Protein AF-0000000069439615 (afdb_homodimer)

Structure (mmCIF, N/CA/C/O backbone):
data_AF-0000000069439615-model_v1
#
loop_
_entity.id
_entity.type
_entity.pdbx_description
1 polymer 'SRPBCC family protein'
#
loop_
_atom_site.group_PDB
_atom_site.id
_atom_site.type_symbol
_atom_site.label_atom_id
_atom_site.label_alt_id
_atom_site.label_comp_id
_atom_site.label_asym_id
_atom_site.label_entity_id
_atom_site.label_seq_id
_atom_site.pdbx_PDB_ins_code
_atom_site.Cartn_x
_atom_site.Cartn_y
_atom_site.Cartn_z
_atom_site.occupancy
_atom_site.B_iso_or_equiv
_atom_site.auth_seq_id
_atom_site.auth_comp_id
_atom_site.auth_asym_id
_atom_site.auth_atom_id
_atom_site.pdbx_PDB_model_num
ATOM 1 N N . MET A 1 1 ? -11.555 -3.412 -11.484 1 85.88 1 MET A N 1
ATOM 2 C CA . MET A 1 1 ? -10.5 -4.27 -10.961 1 85.88 1 MET A CA 1
ATOM 3 C C . MET A 1 1 ? -9.133 -3.816 -11.461 1 85.88 1 MET A C 1
ATOM 5 O O . MET A 1 1 ? -9.016 -3.271 -12.562 1 85.88 1 MET A O 1
ATOM 9 N N . THR A 1 2 ? -8.094 -3.881 -10.656 1 93.5 2 THR A N 1
ATOM 10 C CA . THR A 1 2 ? -6.723 -3.576 -11.031 1 93.5 2 THR A CA 1
ATOM 11 C C . THR A 1 2 ? -6.012 -4.828 -11.547 1 93.5 2 THR A C 1
ATOM 13 O O . THR A 1 2 ? -6.203 -5.918 -11.008 1 93.5 2 THR A O 1
ATOM 16 N N . HIS A 1 3 ? -5.211 -4.652 -12.57 1 96.62 3 HIS A N 1
ATOM 17 C CA . HIS A 1 3 ? -4.594 -5.781 -13.258 1 96.62 3 HIS A CA 1
ATOM 18 C C . HIS A 1 3 ? -3.074 -5.738 -13.133 1 96.62 3 HIS A C 1
ATOM 20 O O . HIS A 1 3 ? -2.467 -4.672 -13.273 1 96.62 3 HIS A O 1
ATOM 26 N N . ILE A 1 4 ? -2.475 -6.828 -12.844 1 97.56 4 ILE A N 1
ATOM 27 C CA . ILE A 1 4 ? -1.027 -7.004 -12.859 1 97.56 4 ILE A CA 1
ATOM 28 C C . ILE A 1 4 ? -0.655 -8.156 -13.789 1 97.56 4 ILE A C 1
ATOM 30 O O . ILE A 1 4 ? -1.279 -9.219 -13.75 1 97.56 4 ILE A O 1
ATOM 34 N N . HIS A 1 5 ? 0.227 -7.918 -14.609 1 98.44 5 HIS A N 1
ATOM 35 C CA . HIS A 1 5 ? 0.757 -8.891 -15.555 1 98.44 5 HIS A CA 1
ATOM 36 C C . HIS A 1 5 ? 2.248 -9.125 -15.336 1 98.44 5 HIS A C 1
ATOM 38 O O . HIS A 1 5 ? 3.02 -8.164 -15.227 1 98.44 5 HIS A O 1
ATOM 44 N N . HIS A 1 6 ? 2.695 -10.367 -15.219 1 98.56 6 HIS A N 1
ATOM 45 C CA . HIS A 1 6 ? 4.09 -10.742 -15.008 1 98.56 6 HIS A CA 1
ATOM 46 C C . HIS A 1 6 ? 4.473 -11.945 -15.859 1 98.56 6 HIS A C 1
ATOM 48 O O . HIS A 1 6 ? 3.752 -12.945 -15.891 1 98.56 6 HIS A O 1
ATOM 54 N N . VAL A 1 7 ? 5.59 -11.852 -16.5 1 98.62 7 VAL A N 1
ATOM 55 C CA . VAL A 1 7 ? 6.078 -12.961 -17.312 1 98.62 7 VAL A CA 1
ATOM 56 C C . VAL A 1 7 ? 7.543 -13.234 -16.984 1 98.62 7 VAL A C 1
ATOM 58 O O . VAL A 1 7 ? 8.336 -12.312 -16.797 1 98.62 7 VAL A O 1
ATOM 61 N N . SER A 1 8 ? 7.852 -14.469 -16.984 1 98.62 8 SER A N 1
ATOM 62 C CA . SER A 1 8 ? 9.219 -14.93 -16.766 1 98.62 8 SER A CA 1
ATOM 63 C C . SER A 1 8 ? 9.461 -16.266 -17.453 1 98.62 8 SER A C 1
ATOM 65 O O . SER A 1 8 ? 8.594 -16.781 -18.172 1 98.62 8 SER A O 1
ATOM 67 N N . SER A 1 9 ? 10.68 -16.75 -17.281 1 98.62 9 SER A N 1
ATOM 68 C CA . SER A 1 9 ? 11 -18.062 -17.812 1 98.62 9 SER A CA 1
ATOM 69 C C . SER A 1 9 ? 11.883 -18.844 -16.844 1 98.62 9 SER A C 1
ATOM 71 O O . SER A 1 9 ? 12.672 -18.266 -16.109 1 98.62 9 SER A O 1
ATOM 73 N N . ALA A 1 10 ? 11.727 -20.094 -16.875 1 98.62 10 ALA A N 1
ATOM 74 C CA . ALA A 1 10 ? 12.539 -21.016 -16.094 1 98.62 10 ALA A CA 1
ATOM 75 C C . ALA A 1 10 ?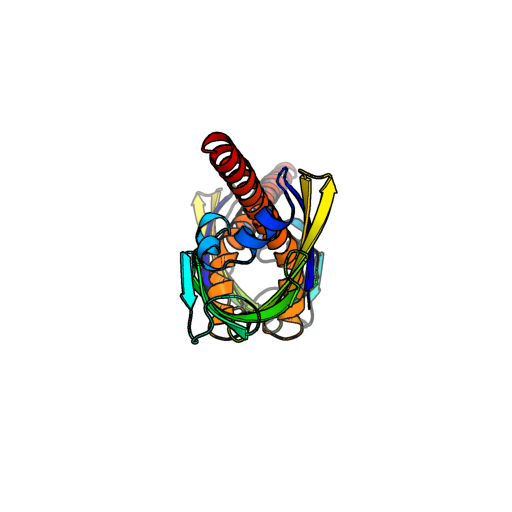 13.102 -22.125 -16.953 1 98.62 10 ALA A C 1
ATOM 77 O O . ALA A 1 10 ? 12.422 -22.641 -17.844 1 98.62 10 ALA A O 1
ATOM 78 N N . LYS A 1 11 ? 14.312 -22.578 -16.641 1 98.31 11 LYS A N 1
ATOM 79 C CA . LYS A 1 11 ? 14.977 -23.641 -17.406 1 98.31 11 LYS A CA 1
ATOM 80 C C . LYS A 1 11 ? 14.57 -25.016 -16.891 1 98.31 11 LYS A C 1
ATOM 82 O O . LYS A 1 11 ? 15.414 -25.781 -16.438 1 98.31 11 LYS A O 1
ATOM 87 N N . VAL A 1 12 ? 13.375 -25.359 -17.078 1 98.38 12 VAL A N 1
ATOM 88 C CA . VAL A 1 12 ? 12.789 -26.641 -16.75 1 98.38 12 VAL A CA 1
ATOM 89 C C . VAL A 1 12 ? 11.688 -26.984 -17.75 1 98.38 12 VAL A C 1
ATOM 91 O O . VAL A 1 12 ? 11.125 -26.094 -18.391 1 98.38 12 VAL A O 1
ATOM 94 N N . PRO A 1 13 ? 11.352 -28.297 -17.922 1 97.75 13 PRO A N 1
ATOM 95 C CA . PRO A 1 13 ? 10.234 -28.672 -18.797 1 97.75 13 PRO A CA 1
ATOM 96 C C . PRO A 1 13 ? 8.891 -28.156 -18.281 1 97.75 13 PRO A C 1
ATOM 98 O O . PRO A 1 13 ? 8.703 -28.031 -17.078 1 97.75 13 PRO A O 1
ATOM 101 N N . MET A 1 14 ? 7.977 -27.891 -19.172 1 98 14 MET A N 1
ATOM 102 C CA . MET A 1 14 ? 6.684 -27.281 -18.875 1 98 14 MET A CA 1
ATOM 103 C C . MET A 1 14 ? 5.914 -28.125 -17.859 1 98 14 MET A C 1
ATOM 105 O O . MET A 1 14 ? 5.336 -27.594 -16.906 1 98 14 MET A O 1
ATOM 109 N N . ALA A 1 15 ? 5.91 -29.438 -18.094 1 97.19 15 ALA A N 1
ATOM 110 C CA . ALA A 1 15 ? 5.172 -30.328 -17.188 1 97.19 15 ALA A CA 1
ATOM 111 C C . ALA A 1 15 ? 5.699 -30.234 -15.766 1 97.19 15 ALA A C 1
ATOM 113 O O . ALA A 1 15 ? 4.918 -30.234 -14.812 1 97.19 15 ALA A O 1
ATOM 114 N N . TYR A 1 16 ? 6.98 -30.141 -15.602 1 97.75 16 TYR A N 1
ATOM 115 C CA . TYR A 1 16 ? 7.613 -30.016 -14.297 1 97.75 16 TYR A CA 1
ATOM 116 C C . TYR A 1 16 ? 7.223 -28.703 -13.617 1 97.75 16 TYR A C 1
ATOM 118 O O . TYR A 1 16 ? 6.871 -28.703 -12.438 1 97.75 16 TYR A O 1
ATOM 126 N N . ALA A 1 17 ? 7.25 -27.625 -14.344 1 98.44 17 ALA A N 1
ATOM 127 C CA . ALA A 1 17 ? 6.883 -26.312 -13.828 1 98.44 17 ALA A CA 1
ATOM 128 C C . ALA A 1 17 ? 5.422 -26.281 -13.383 1 98.44 17 ALA A C 1
ATOM 130 O O . ALA A 1 17 ? 5.113 -25.859 -12.266 1 98.44 17 ALA A O 1
ATOM 131 N N . PHE A 1 18 ? 4.574 -26.812 -14.242 1 98.56 18 PHE A N 1
ATOM 132 C CA . PHE A 1 18 ? 3.145 -26.844 -13.945 1 98.56 18 PHE A CA 1
ATOM 133 C C . PHE A 1 18 ? 2.867 -27.625 -12.664 1 98.56 18 PHE A C 1
ATOM 135 O O . PHE A 1 18 ? 2.125 -27.156 -11.797 1 98.56 18 PHE A O 1
ATOM 142 N N . ASP A 1 19 ? 3.426 -28.766 -12.656 1 97.81 19 ASP A N 1
ATOM 143 C CA . ASP A 1 19 ? 3.172 -29.656 -11.523 1 97.81 19 ASP A CA 1
ATOM 144 C C . ASP A 1 19 ? 3.58 -29 -10.203 1 97.81 19 ASP A C 1
ATOM 146 O O . ASP A 1 19 ? 2.83 -29.031 -9.227 1 97.81 19 ASP A O 1
ATOM 150 N N . TYR A 1 20 ? 4.672 -28.344 -10.148 1 98.19 20 TYR A N 1
ATOM 151 C CA . TYR A 1 20 ? 5.176 -27.734 -8.93 1 98.19 20 TYR A CA 1
ATOM 152 C C . TYR A 1 20 ? 4.367 -26.484 -8.57 1 98.19 20 TYR A C 1
ATOM 154 O O . TYR A 1 20 ? 3.93 -26.328 -7.43 1 98.19 20 TYR A O 1
ATOM 162 N N . VAL A 1 21 ? 4.121 -25.594 -9.562 1 98.44 21 VAL A N 1
ATOM 163 C CA . VAL A 1 21 ? 3.525 -24.281 -9.32 1 98.44 21 VAL A CA 1
ATOM 164 C C . VAL A 1 21 ? 2.043 -24.438 -8.984 1 98.44 21 VAL A C 1
ATOM 166 O O . VAL A 1 21 ? 1.506 -23.703 -8.148 1 98.44 21 VAL A O 1
ATOM 169 N N . SER A 1 22 ? 1.409 -25.391 -9.578 1 98.12 22 SER A N 1
ATOM 170 C CA . SER A 1 22 ? -0.032 -25.562 -9.406 1 98.12 22 SER A CA 1
ATOM 171 C C . SER A 1 22 ? -0.359 -26.266 -8.102 1 98.12 22 SER A C 1
ATOM 173 O O . SER A 1 22 ? -1.521 -26.328 -7.695 1 98.12 22 SER A O 1
ATOM 175 N N . ASP A 1 23 ? 0.597 -26.844 -7.477 1 97.12 23 ASP A N 1
ATOM 176 C CA . ASP A 1 23 ? 0.402 -27.516 -6.191 1 97.12 23 ASP A CA 1
ATOM 177 C C . ASP A 1 23 ? 0.449 -26.5 -5.043 1 97.12 23 ASP A C 1
ATOM 179 O O . ASP A 1 23 ? 1.525 -26.047 -4.66 1 97.12 23 ASP A O 1
ATOM 183 N N . ALA A 1 24 ? -0.662 -26.297 -4.422 1 96.88 24 ALA A N 1
ATOM 184 C CA . ALA A 1 24 ? -0.792 -25.266 -3.4 1 96.88 24 ALA A CA 1
ATOM 185 C C . ALA A 1 24 ? 0.02 -25.609 -2.156 1 96.88 24 ALA A C 1
ATOM 187 O O . ALA A 1 24 ? 0.317 -24.75 -1.337 1 96.88 24 ALA A O 1
ATOM 188 N N . HIS A 1 25 ? 0.419 -26.859 -1.956 1 94.81 25 HIS A N 1
ATOM 189 C CA . HIS A 1 25 ? 1.259 -27.281 -0.837 1 94.81 25 HIS A CA 1
ATOM 190 C C . HIS A 1 25 ? 2.625 -26.594 -0.895 1 94.81 25 HIS A C 1
ATOM 192 O O . HIS A 1 25 ? 3.297 -26.453 0.13 1 94.81 25 HIS A O 1
ATOM 198 N N . ASN A 1 26 ? 2.955 -26.109 -2.105 1 97.06 26 ASN A N 1
ATOM 199 C CA . ASN A 1 26 ? 4.277 -25.531 -2.309 1 97.06 26 ASN A CA 1
ATOM 200 C C . ASN A 1 26 ? 4.262 -24.016 -2.139 1 97.06 26 ASN A C 1
ATOM 202 O O . ASN A 1 26 ? 5.316 -23.375 -2.143 1 97.06 26 ASN A O 1
ATOM 206 N N . LEU A 1 27 ? 3.115 -23.406 -2.025 1 96.75 27 LEU A N 1
ATOM 207 C CA . LEU A 1 27 ? 2.975 -21.953 -2.068 1 96.75 27 LEU A CA 1
ATOM 208 C C . LEU A 1 27 ? 3.867 -21.281 -1.024 1 96.75 27 LEU A C 1
ATOM 210 O O . LEU A 1 27 ? 4.516 -20.281 -1.307 1 96.75 27 LEU A O 1
ATOM 214 N N . THR A 1 28 ? 3.982 -21.844 0.158 1 96.06 28 THR A N 1
ATOM 215 C CA . THR A 1 28 ? 4.719 -21.25 1.271 1 96.06 28 THR A CA 1
ATOM 216 C C . THR A 1 28 ? 6.215 -21.234 0.976 1 96.06 28 THR A C 1
ATOM 218 O O . THR A 1 28 ? 6.961 -20.453 1.58 1 96.06 28 THR A O 1
ATOM 221 N N . ASP A 1 29 ? 6.645 -22.047 0.075 1 96 29 ASP A N 1
ATOM 222 C CA . ASP A 1 29 ? 8.07 -22.156 -0.227 1 96 29 ASP A CA 1
ATOM 223 C C . ASP A 1 29 ? 8.555 -20.969 -1.045 1 96 29 ASP A C 1
ATOM 225 O O . ASP A 1 29 ? 9.734 -20.609 -0.989 1 96 29 ASP A O 1
ATOM 229 N N . TRP A 1 30 ? 7.688 -20.359 -1.785 1 96.44 30 TRP A N 1
ATOM 230 C CA . TRP A 1 30 ? 8.242 -19.422 -2.758 1 96.44 30 TRP A CA 1
ATOM 231 C C . TRP A 1 30 ? 7.434 -18.141 -2.791 1 96.44 30 TRP A C 1
ATOM 233 O O . TRP A 1 30 ? 7.918 -17.109 -3.273 1 96.44 30 TRP A O 1
ATOM 243 N N . MET A 1 31 ? 6.18 -18.094 -2.324 1 94.25 31 MET A N 1
ATOM 244 C CA . MET A 1 31 ? 5.367 -16.891 -2.416 1 94.25 31 MET A CA 1
ATOM 245 C C . MET A 1 31 ? 5.59 -15.992 -1.205 1 94.25 31 MET A C 1
ATOM 247 O O . MET A 1 31 ? 5.348 -16.406 -0.068 1 94.25 31 MET A O 1
ATOM 251 N N . PHE A 1 32 ? 5.898 -14.812 -1.498 1 88.81 32 PHE A N 1
ATOM 252 C CA . PHE A 1 32 ? 6.234 -13.836 -0.474 1 88.81 32 PHE A CA 1
ATOM 253 C C . PHE A 1 32 ? 5.082 -13.664 0.509 1 88.81 32 PHE A C 1
ATOM 255 O O . PHE A 1 32 ? 3.939 -13.43 0.102 1 88.81 32 PHE A O 1
ATOM 262 N N . GLY A 1 33 ? 5.352 -13.844 1.841 1 91.75 33 GLY A N 1
ATOM 263 C CA . GLY A 1 33 ? 4.438 -13.484 2.914 1 91.75 33 GLY A CA 1
ATOM 264 C C . GLY A 1 33 ? 3.463 -14.594 3.264 1 91.75 33 GLY A C 1
ATOM 265 O O . GLY A 1 33 ? 2.742 -14.508 4.262 1 91.75 33 GLY A O 1
ATOM 266 N N . ILE A 1 34 ? 3.389 -15.609 2.438 1 93.81 34 ILE A N 1
ATOM 267 C CA . ILE A 1 34 ? 2.453 -16.688 2.734 1 93.81 34 ILE A CA 1
ATOM 268 C C . ILE A 1 34 ? 2.982 -17.531 3.896 1 93.81 34 ILE A C 1
ATOM 270 O O . ILE A 1 34 ? 4.113 -18.016 3.852 1 93.81 34 ILE A O 1
ATOM 274 N N . GLU A 1 35 ? 2.182 -17.75 4.855 1 92.38 35 GLU A N 1
ATOM 275 C CA . GLU A 1 35 ? 2.586 -18.469 6.062 1 92.38 35 GLU A CA 1
ATOM 276 C C . GLU A 1 35 ? 2.041 -19.891 6.07 1 92.38 35 GLU A C 1
ATOM 278 O O . GLU A 1 35 ? 2.736 -20.828 6.469 1 92.38 35 GLU A O 1
ATOM 283 N N . HIS A 1 36 ? 0.767 -19.984 5.695 1 92.38 36 HIS A N 1
ATOM 284 C CA . HIS A 1 36 ? 0.241 -21.344 5.695 1 92.38 36 HIS A CA 1
ATOM 285 C C . HIS A 1 36 ? -0.844 -21.516 4.637 1 92.38 36 HIS A C 1
ATOM 287 O O . HIS A 1 36 ? -1.435 -20.531 4.184 1 92.38 36 HIS A O 1
ATOM 293 N N . VAL A 1 37 ? -0.986 -22.688 4.238 1 95.44 37 VAL A N 1
ATOM 294 C CA . VAL A 1 37 ? -2.021 -23.172 3.332 1 95.44 37 VAL A CA 1
ATOM 295 C C . VAL A 1 37 ? -2.76 -24.359 3.977 1 95.44 37 VAL A C 1
ATOM 297 O O . VAL A 1 37 ? -2.133 -25.297 4.457 1 95.44 37 VAL A O 1
ATOM 300 N N . ARG A 1 38 ? -4.086 -24.25 4.086 1 96.69 38 ARG A N 1
ATOM 301 C CA . ARG A 1 38 ? -4.91 -25.312 4.648 1 96.69 38 ARG A CA 1
ATOM 302 C C . ARG A 1 38 ? -6.055 -25.672 3.707 1 96.69 38 ARG A C 1
ATOM 304 O O . ARG A 1 38 ? -6.977 -24.875 3.514 1 96.69 38 ARG A O 1
ATOM 311 N N . PHE A 1 39 ? -6.035 -26.766 3.258 1 96.88 39 PHE A N 1
ATOM 312 C CA . PHE A 1 39 ? -7.125 -27.203 2.398 1 96.88 39 PHE A CA 1
ATOM 313 C C . PHE A 1 39 ? -8.414 -27.359 3.195 1 96.88 39 PHE A C 1
ATOM 315 O O . PHE A 1 39 ? -8.391 -27.844 4.332 1 96.88 39 PHE A O 1
ATOM 322 N N . VAL A 1 40 ? -9.492 -27.016 2.564 1 97.38 40 VAL A N 1
ATOM 323 C CA . VAL A 1 40 ? -10.703 -26.922 3.371 1 97.38 40 VAL A CA 1
ATOM 324 C C . VAL A 1 40 ? -11.805 -27.781 2.752 1 97.38 40 VAL A C 1
ATOM 326 O O . VAL A 1 40 ? -12.938 -27.812 3.242 1 97.38 40 VAL A O 1
ATOM 329 N N . ASN A 1 41 ? -11.578 -28.422 1.631 1 96.75 41 ASN A N 1
ATOM 330 C CA . ASN A 1 41 ? -12.508 -29.406 1.07 1 96.75 41 ASN A CA 1
ATOM 331 C C . ASN A 1 41 ? -11.797 -30.703 0.685 1 96.75 41 ASN A C 1
ATOM 333 O O . ASN A 1 41 ? -10.625 -30.875 0.996 1 96.75 41 ASN A O 1
ATOM 337 N N . ASP A 1 42 ? -12.414 -31.656 0.076 1 95.94 42 ASP A N 1
ATOM 338 C CA . ASP A 1 42 ? -11.898 -33 -0.155 1 95.94 42 ASP A CA 1
ATOM 339 C C . ASP A 1 42 ? -11.195 -33.094 -1.504 1 95.94 42 ASP A C 1
ATOM 341 O O . ASP A 1 42 ? -10.961 -34.188 -2.016 1 95.94 42 ASP A O 1
ATOM 345 N N . VAL A 1 43 ? -10.906 -31.984 -2.035 1 96.38 43 VAL A N 1
ATOM 346 C CA . VAL A 1 43 ? -10.18 -31.938 -3.299 1 96.38 43 VAL A CA 1
ATOM 347 C C . VAL A 1 43 ? -8.742 -31.484 -3.055 1 96.38 43 VAL A C 1
ATOM 349 O O . VAL A 1 43 ? -8.492 -30.281 -2.883 1 96.38 43 VAL A O 1
ATOM 352 N N . PRO A 1 44 ? -7.824 -32.406 -3.145 1 91.94 44 PRO A N 1
ATOM 353 C CA . PRO A 1 44 ? -6.465 -32.031 -2.732 1 91.94 44 PRO A CA 1
ATOM 354 C C . PRO A 1 44 ? -5.691 -31.297 -3.816 1 91.94 44 PRO A C 1
ATOM 356 O O . PRO A 1 44 ? -4.66 -30.688 -3.533 1 91.94 44 PRO A O 1
ATOM 359 N N . ARG A 1 45 ? -6.168 -31.422 -5.031 1 95 45 ARG A N 1
ATOM 360 C CA . ARG A 1 45 ? -5.504 -30.75 -6.145 1 95 45 ARG A CA 1
ATOM 361 C C . ARG A 1 45 ? -6.426 -30.656 -7.359 1 95 45 ARG A C 1
ATOM 363 O O . ARG A 1 45 ? -7.238 -31.547 -7.594 1 95 45 ARG A O 1
ATOM 370 N N . GLY A 1 46 ? -6.125 -29.516 -8.156 1 96.81 46 GLY A N 1
ATOM 371 C CA . GLY A 1 46 ? -6.863 -29.406 -9.406 1 96.81 46 GLY A CA 1
ATOM 372 C C . GLY A 1 46 ? -8.164 -28.625 -9.258 1 96.81 46 GLY A C 1
ATOM 373 O O . GLY A 1 46 ? -8.367 -27.922 -8.266 1 96.81 46 GLY A O 1
ATOM 374 N N . LEU A 1 47 ? -9.039 -28.75 -10.266 1 98.12 47 LEU A N 1
ATOM 375 C CA . LEU A 1 47 ? -10.281 -27.984 -10.359 1 98.12 47 LEU A CA 1
ATOM 376 C C . LEU A 1 47 ? -11.156 -28.234 -9.133 1 98.12 47 LEU A C 1
ATOM 378 O O . LEU A 1 47 ? -11.383 -29.391 -8.75 1 98.12 47 LEU A O 1
ATOM 382 N N . GLY A 1 48 ? -11.523 -27.156 -8.508 1 98.25 48 GLY A N 1
ATOM 383 C CA . GLY A 1 48 ? -12.453 -27.266 -7.391 1 98.25 48 GLY A CA 1
ATOM 384 C C . GLY A 1 48 ? -11.758 -27.312 -6.043 1 98.25 48 GLY A C 1
ATOM 385 O O . GLY A 1 48 ? -12.398 -27.203 -5 1 98.25 48 GLY A O 1
ATOM 386 N N . ALA A 1 49 ? -10.445 -27.469 -6.004 1 98.44 49 ALA A N 1
ATOM 387 C CA . ALA A 1 49 ? -9.711 -27.422 -4.746 1 98.44 49 ALA A CA 1
ATOM 388 C C . ALA A 1 49 ? -9.898 -26.078 -4.043 1 98.44 49 ALA A C 1
ATOM 390 O O . ALA A 1 49 ? -9.914 -25.031 -4.691 1 98.44 49 ALA A O 1
ATOM 391 N N . LYS A 1 50 ? -10.125 -26.141 -2.762 1 98.56 50 LYS A N 1
ATOM 392 C CA . LYS A 1 50 ? -10.289 -24.953 -1.925 1 98.56 50 LYS A CA 1
ATOM 393 C C . LYS A 1 50 ? -9.328 -24.969 -0.738 1 98.56 50 LYS A C 1
ATOM 395 O O . LYS A 1 50 ? -9.172 -26 -0.081 1 98.56 50 LYS A O 1
ATOM 400 N N . TYR A 1 51 ? -8.711 -23.859 -0.488 1 98.31 51 TYR A N 1
ATOM 401 C CA . TYR A 1 51 ? -7.766 -23.797 0.618 1 98.31 51 TYR A CA 1
ATOM 402 C C . TYR A 1 51 ? -7.707 -22.391 1.202 1 98.31 51 TYR A C 1
ATOM 404 O O . TYR A 1 51 ? -7.953 -21.406 0.498 1 98.31 51 TYR A O 1
ATOM 412 N N . ASP A 1 52 ? -7.488 -22.297 2.467 1 97.69 52 ASP A N 1
ATOM 413 C CA . ASP A 1 52 ? -7.258 -21.047 3.18 1 97.69 52 ASP A CA 1
ATOM 414 C C . ASP A 1 52 ? -5.785 -20.656 3.133 1 97.69 52 ASP A C 1
ATOM 416 O O . ASP A 1 52 ? -4.902 -21.5 3.275 1 97.69 52 ASP A O 1
ATOM 420 N N . ILE A 1 53 ? -5.57 -19.406 2.893 1 96.5 53 ILE A N 1
ATOM 421 C CA . ILE A 1 53 ? -4.207 -18.891 2.973 1 96.5 53 ILE A CA 1
ATOM 422 C C . ILE A 1 53 ? -4.145 -17.75 3.98 1 96.5 53 ILE A C 1
ATOM 424 O O . ILE A 1 53 ? -5.148 -17.078 4.234 1 96.5 53 ILE A O 1
ATOM 428 N N . ALA A 1 54 ? -3.008 -17.625 4.625 1 94.88 54 ALA A N 1
ATOM 429 C CA . ALA A 1 54 ? -2.672 -16.484 5.469 1 94.88 54 ALA A CA 1
ATOM 430 C C . ALA A 1 54 ? -1.38 -15.812 5.004 1 94.88 54 ALA A C 1
ATOM 432 O O . ALA A 1 54 ? -0.365 -16.484 4.809 1 94.88 54 ALA A O 1
ATOM 433 N N . ILE A 1 55 ? -1.509 -14.477 4.812 1 90.75 55 ILE A N 1
ATOM 434 C CA . ILE A 1 55 ? -0.345 -13.68 4.43 1 90.75 55 ILE A CA 1
ATOM 435 C C . ILE A 1 55 ? 0.03 -12.734 5.57 1 90.75 55 ILE A C 1
ATOM 437 O O . ILE A 1 55 ? -0.81 -11.977 6.055 1 90.75 55 ILE A O 1
ATOM 441 N N . ASN A 1 56 ? 1.254 -12.773 5.898 1 87.88 56 ASN A N 1
ATOM 442 C CA . ASN A 1 56 ? 1.707 -11.922 6.992 1 87.88 56 ASN A CA 1
ATOM 443 C C . ASN A 1 56 ? 2.752 -10.914 6.523 1 87.88 56 ASN A C 1
ATOM 445 O O . ASN A 1 56 ? 3.895 -11.281 6.246 1 87.88 56 ASN A O 1
ATOM 449 N N . LEU A 1 57 ? 2.342 -9.664 6.422 1 80.62 57 LEU A N 1
ATOM 450 C CA . LEU A 1 57 ? 3.211 -8.547 6.066 1 80.62 57 LEU A CA 1
ATOM 451 C C . LEU A 1 57 ? 3.148 -7.449 7.125 1 80.62 57 LEU A C 1
ATOM 453 O O . LEU A 1 57 ? 2.979 -6.273 6.797 1 80.62 57 LEU A O 1
ATOM 457 N N . GLY A 1 58 ? 3.275 -7.805 8.422 1 78.19 58 GLY A N 1
ATOM 458 C CA . GLY A 1 58 ? 3.055 -6.902 9.539 1 78.19 58 GLY A CA 1
ATOM 459 C C . GLY A 1 58 ? 1.691 -7.07 10.18 1 78.19 58 GLY A C 1
ATOM 460 O O . GLY A 1 58 ? 1.526 -6.812 11.375 1 78.19 58 GLY A O 1
ATOM 461 N N . ALA A 1 59 ? 0.728 -7.492 9.297 1 85.88 59 ALA A N 1
ATOM 462 C CA . ALA A 1 59 ? -0.59 -7.977 9.695 1 85.88 59 ALA A CA 1
ATOM 463 C C . ALA A 1 59 ? -1.003 -9.188 8.867 1 85.88 59 ALA A C 1
ATOM 465 O O . ALA A 1 59 ? -0.466 -9.422 7.785 1 85.88 59 ALA A O 1
ATOM 466 N N . THR A 1 60 ? -1.951 -9.883 9.414 1 90.06 60 THR A N 1
ATOM 467 C CA . THR A 1 60 ? -2.344 -11.102 8.719 1 90.06 60 THR A CA 1
ATOM 468 C C . THR A 1 60 ? -3.596 -10.867 7.879 1 90.06 60 THR A C 1
ATOM 470 O O . THR A 1 60 ? -4.602 -10.359 8.383 1 90.06 60 THR A O 1
ATOM 473 N N . LEU A 1 61 ? -3.48 -11.133 6.613 1 92.31 61 LEU A N 1
ATOM 474 C CA . LEU A 1 61 ? -4.621 -11.211 5.707 1 92.31 61 LEU A CA 1
ATOM 475 C C . LEU A 1 61 ? -4.992 -12.664 5.422 1 92.31 61 LEU A C 1
ATOM 477 O O . LEU A 1 61 ? -4.117 -13.492 5.148 1 92.31 61 LEU A O 1
ATOM 481 N N . ARG A 1 62 ? -6.246 -12.945 5.574 1 94.12 62 ARG A N 1
ATOM 482 C CA . ARG A 1 62 ? -6.727 -14.305 5.332 1 94.12 62 ARG A CA 1
ATOM 483 C C . ARG A 1 62 ? -7.68 -14.344 4.145 1 94.12 62 ARG A C 1
ATOM 485 O O . ARG A 1 62 ? -8.406 -13.375 3.891 1 94.12 62 ARG A O 1
ATOM 492 N N . SER A 1 63 ? -7.695 -15.375 3.457 1 95.69 63 SER A N 1
ATOM 493 C CA . SER A 1 63 ? -8.578 -15.57 2.311 1 95.69 63 SER A CA 1
ATOM 494 C C . SER A 1 63 ? -8.828 -17.047 2.047 1 95.69 63 SER A C 1
ATOM 496 O O . SER A 1 63 ? -7.98 -17.891 2.357 1 95.69 63 SER A O 1
ATOM 498 N N . THR A 1 64 ? -9.938 -17.375 1.651 1 97.88 64 THR A N 1
ATOM 499 C CA . THR A 1 64 ? -10.211 -18.688 1.074 1 97.88 64 THR A CA 1
ATOM 500 C C . THR A 1 64 ? -10.094 -18.641 -0.447 1 97.88 64 THR A C 1
ATOM 502 O O . THR A 1 64 ? -10.719 -17.797 -1.098 1 97.88 64 THR A O 1
ATOM 505 N N . ILE A 1 65 ? -9.305 -19.516 -1.003 1 98.38 65 ILE A N 1
ATOM 506 C CA . ILE A 1 65 ? -9.023 -19.547 -2.434 1 98.38 65 ILE A CA 1
ATOM 507 C C . ILE A 1 65 ? -9.625 -20.797 -3.057 1 98.38 65 ILE A C 1
ATOM 509 O O . ILE A 1 65 ? -9.57 -21.891 -2.459 1 98.38 65 ILE A O 1
ATOM 513 N N . GLU A 1 66 ? -10.203 -20.703 -4.18 1 98.81 66 GLU A N 1
ATOM 514 C CA . GLU A 1 66 ? -10.727 -21.844 -4.93 1 98.81 66 GLU A CA 1
ATOM 515 C C . GLU A 1 66 ? -10.094 -21.938 -6.316 1 98.81 66 GLU A C 1
ATOM 517 O O . GLU A 1 66 ? -9.953 -20.922 -7.008 1 98.81 66 GLU A O 1
ATOM 522 N N . VAL A 1 67 ? -9.68 -23.109 -6.723 1 98.81 67 VAL A N 1
ATOM 523 C CA . VAL A 1 67 ? -9.219 -23.344 -8.086 1 98.81 67 VAL A CA 1
ATOM 524 C C . VAL A 1 67 ? -10.414 -23.391 -9.039 1 98.81 67 VAL A C 1
ATOM 526 O O . VAL A 1 67 ? -11.273 -24.266 -8.922 1 98.81 67 VAL A O 1
ATOM 529 N N . THR A 1 68 ? -10.414 -22.516 -10.031 1 98.88 68 THR A N 1
ATOM 530 C CA . THR A 1 68 ? -11.602 -22.359 -10.867 1 98.88 68 THR A CA 1
ATOM 531 C C . THR A 1 68 ? -11.297 -22.719 -12.32 1 98.88 68 THR A C 1
ATOM 533 O O . THR A 1 68 ? -12.211 -22.828 -13.133 1 98.88 68 THR A O 1
ATOM 536 N N . GLY A 1 69 ? -10.055 -22.844 -12.727 1 98.75 69 GLY A N 1
ATOM 537 C CA . GLY A 1 69 ? -9.594 -23.297 -14.031 1 98.75 69 GLY A CA 1
ATOM 538 C C . GLY A 1 69 ? -8.422 -24.25 -13.953 1 98.75 69 GLY A C 1
ATOM 539 O O . GLY A 1 69 ? -7.539 -24.094 -13.109 1 98.75 69 GLY A O 1
ATOM 540 N N . TRP A 1 70 ? -8.492 -25.219 -14.844 1 98.56 70 TRP A N 1
ATOM 541 C CA . TRP A 1 70 ? -7.477 -26.266 -14.805 1 98.56 70 TRP A CA 1
ATOM 542 C C . TRP A 1 70 ? -7.316 -26.922 -16.172 1 98.56 70 TRP A C 1
ATOM 544 O O . TRP A 1 70 ? -8.203 -27.641 -16.641 1 98.56 70 TRP A O 1
ATOM 554 N N . ASP A 1 71 ? -6.336 -26.656 -16.812 1 98.31 71 ASP A N 1
ATOM 555 C CA . ASP A 1 71 ? -5.867 -27.312 -18.031 1 98.31 71 ASP A CA 1
ATOM 556 C C . ASP A 1 71 ? -4.453 -27.859 -17.844 1 98.31 71 ASP A C 1
ATOM 558 O O . ASP A 1 71 ? -3.475 -27.125 -18.016 1 98.31 71 ASP A O 1
ATOM 562 N N . PRO A 1 72 ? -4.348 -29.109 -17.516 1 96.62 72 PRO A N 1
ATOM 563 C CA . PRO A 1 72 ? -3.055 -29.703 -17.141 1 96.62 72 PRO A CA 1
ATOM 564 C C . PRO A 1 72 ? -1.928 -29.281 -18.094 1 96.62 72 PRO A C 1
ATOM 566 O O . PRO A 1 72 ? -2.127 -29.234 -19.297 1 96.62 72 PRO A O 1
ATOM 569 N N . ASP A 1 73 ? -0.784 -28.797 -17.469 1 95.56 73 ASP A N 1
ATOM 570 C CA . ASP A 1 73 ? 0.497 -28.422 -18.062 1 95.56 73 ASP A CA 1
ATOM 571 C C . ASP A 1 73 ? 0.427 -27.031 -18.688 1 95.56 73 ASP A C 1
ATOM 573 O O . ASP A 1 73 ? 1.459 -26.406 -18.938 1 95.56 73 ASP A O 1
ATOM 577 N N . THR A 1 74 ? -0.789 -26.531 -18.797 1 97.38 74 THR A N 1
ATOM 578 C CA . THR A 1 74 ? -0.852 -25.328 -19.625 1 97.38 74 THR A CA 1
ATOM 579 C C . THR A 1 74 ? -1.366 -24.141 -18.812 1 97.38 74 THR A C 1
ATOM 581 O O . THR A 1 74 ? -0.92 -23.016 -19 1 97.38 74 THR A O 1
ATOM 584 N N . LEU A 1 75 ? -2.367 -24.484 -17.922 1 98.38 75 LEU A N 1
ATOM 585 C CA . LEU A 1 75 ? -3.016 -23.328 -17.297 1 98.38 75 LEU A CA 1
ATOM 586 C C . LEU A 1 75 ? -3.729 -23.766 -16.016 1 98.38 75 LEU A C 1
ATOM 588 O O . LEU A 1 75 ? -4.34 -24.828 -15.961 1 98.38 75 LEU A O 1
ATOM 592 N N . PHE A 1 76 ? -3.723 -22.938 -14.992 1 98.69 76 PHE A N 1
ATOM 593 C CA . PHE A 1 76 ? -4.688 -22.984 -13.898 1 98.69 76 PHE A CA 1
ATOM 594 C C . PHE A 1 76 ? -5.055 -21.578 -13.438 1 98.69 76 PHE A C 1
ATOM 596 O O . PHE A 1 76 ? -4.301 -20.641 -13.648 1 98.69 76 PHE A O 1
ATOM 603 N N . SER A 1 77 ? -6.211 -21.469 -12.805 1 98.81 77 SER A N 1
ATOM 604 C CA . SER A 1 77 ? -6.68 -20.188 -12.273 1 98.81 77 SER A CA 1
ATOM 605 C C . SER A 1 77 ? -7.34 -20.375 -10.906 1 98.81 77 SER A C 1
ATOM 607 O O . SER A 1 77 ? -7.844 -21.453 -10.594 1 98.81 77 SER A O 1
ATOM 609 N N . THR A 1 78 ? -7.305 -19.344 -10.117 1 98.81 78 THR A N 1
ATOM 610 C CA . THR A 1 78 ? -7.93 -19.344 -8.797 1 98.81 78 THR A CA 1
ATOM 611 C C . THR A 1 78 ? -8.766 -18.078 -8.594 1 98.81 78 THR A C 1
ATOM 613 O O . THR A 1 78 ? -8.547 -17.062 -9.266 1 98.81 78 THR A O 1
ATOM 616 N N . GLU A 1 79 ? -9.68 -18.141 -7.727 1 98.69 79 GLU A N 1
ATOM 617 C CA . GLU A 1 79 ? -10.477 -17 -7.266 1 98.69 79 GLU A CA 1
ATOM 618 C C . GLU A 1 79 ? -10.578 -16.984 -5.742 1 98.69 79 GLU A C 1
ATOM 620 O O . GLU A 1 79 ? -10.656 -18.031 -5.105 1 98.69 79 GLU A O 1
ATOM 625 N N . SER A 1 80 ? -10.578 -15.797 -5.207 1 98 80 SER A N 1
ATOM 626 C CA . SER A 1 80 ? -10.82 -15.68 -3.771 1 98 80 SER A CA 1
ATOM 627 C C . SER A 1 80 ? -12.312 -15.781 -3.451 1 98 80 SER A C 1
ATOM 629 O O . SER A 1 80 ? -13.148 -15.266 -4.191 1 98 80 SER A O 1
ATOM 631 N N . ARG A 1 81 ? -12.617 -16.438 -2.381 1 97.56 81 ARG A N 1
ATOM 632 C CA . ARG A 1 81 ? -13.992 -16.562 -1.913 1 97.56 81 ARG A CA 1
ATOM 633 C C . ARG A 1 81 ? -14.219 -15.75 -0.64 1 97.56 81 ARG A C 1
ATOM 635 O O . ARG A 1 81 ? -15.359 -15.578 -0.196 1 97.56 81 ARG A O 1
ATOM 642 N N . SER A 1 82 ? -13.211 -15.32 -0.052 1 94.62 82 SER A N 1
ATOM 643 C CA . SER A 1 82 ? -13.219 -14.398 1.082 1 94.62 82 SER A CA 1
ATOM 644 C C . SER A 1 82 ? -11.992 -13.492 1.063 1 94.62 82 SER A C 1
ATOM 646 O O . SER A 1 82 ? -11.055 -13.719 0.292 1 94.62 82 SER A O 1
ATOM 648 N N . GLY A 1 83 ? -12.016 -12.484 1.902 1 92.31 83 GLY A N 1
ATOM 649 C CA . GLY A 1 83 ? -10.906 -11.539 1.915 1 92.31 83 GLY A CA 1
ATOM 650 C C . GLY A 1 83 ? -10.922 -10.586 0.732 1 92.31 83 GLY A C 1
ATOM 651 O O . GLY A 1 83 ? -11.984 -10.148 0.292 1 92.31 83 GLY A O 1
ATOM 652 N N . ILE A 1 84 ? -9.75 -10.266 0.255 1 93.25 84 ILE A N 1
ATOM 653 C CA . ILE A 1 84 ? -9.633 -9.359 -0.881 1 93.25 84 ILE A CA 1
ATOM 654 C C . ILE A 1 84 ? -10.078 -10.07 -2.158 1 93.25 84 ILE A C 1
ATOM 656 O O . ILE A 1 84 ? -9.594 -11.164 -2.463 1 93.25 84 ILE A O 1
ATOM 660 N N . ASP A 1 85 ? -11 -9.453 -2.816 1 95.75 85 ASP A N 1
ATOM 661 C CA . ASP A 1 85 ? -11.461 -10.016 -4.086 1 95.75 85 ASP A CA 1
ATOM 662 C C . ASP A 1 85 ? -10.32 -10.086 -5.098 1 95.75 85 ASP A C 1
ATOM 664 O O . ASP A 1 85 ? -9.688 -9.07 -5.398 1 95.75 85 ASP A O 1
ATOM 668 N N . ASN A 1 86 ? -10.008 -11.281 -5.574 1 97.38 86 ASN A N 1
ATOM 669 C CA . ASN A 1 86 ? -8.945 -11.422 -6.566 1 97.38 86 ASN A CA 1
ATOM 670 C C . ASN A 1 86 ? -9.164 -12.648 -7.449 1 97.38 86 ASN A C 1
ATOM 672 O O . ASN A 1 86 ? -9.867 -13.578 -7.062 1 97.38 86 ASN A O 1
ATOM 676 N N . GLN A 1 87 ? -8.656 -12.602 -8.633 1 98.62 87 GLN A N 1
ATOM 677 C CA . GLN A 1 87 ? -8.516 -13.688 -9.602 1 98.62 87 GLN A CA 1
ATOM 678 C C . GLN A 1 87 ? -7.078 -13.773 -10.117 1 98.62 87 GLN A C 1
ATOM 680 O O . GLN A 1 87 ? -6.484 -12.766 -10.492 1 98.62 87 GLN A O 1
ATOM 685 N N . ILE A 1 88 ? -6.52 -14.977 -10.109 1 98.56 88 ILE A N 1
ATOM 686 C CA . ILE A 1 88 ? -5.16 -15.188 -10.602 1 98.56 88 ILE A CA 1
ATOM 687 C C . ILE A 1 88 ? -5.16 -16.266 -11.68 1 98.56 88 ILE A C 1
ATOM 689 O O . ILE A 1 88 ? -5.82 -17.297 -11.523 1 98.56 88 ILE A O 1
ATOM 693 N N . GLU A 1 89 ? -4.523 -16.016 -12.734 1 98.81 89 GLU A N 1
ATOM 694 C CA . GLU A 1 89 ? -4.312 -17 -13.789 1 98.81 89 GLU A CA 1
ATOM 695 C C . GLU A 1 89 ? -2.822 -17.234 -14.047 1 98.81 89 GLU A C 1
ATOM 697 O O . GLU A 1 89 ? -2.064 -16.266 -14.195 1 98.81 89 GLU A O 1
ATOM 702 N N . CYS A 1 90 ? -2.434 -18.422 -14.086 1 98.81 90 CYS A N 1
ATOM 703 C CA . CYS A 1 90 ? -1.078 -18.828 -14.445 1 98.81 90 CYS A CA 1
ATOM 704 C C . CYS A 1 90 ? -1.073 -19.656 -15.719 1 98.81 90 CYS A C 1
ATOM 706 O O . CYS A 1 90 ? -1.754 -20.688 -15.805 1 98.81 90 CYS A O 1
ATOM 708 N N . ARG A 1 91 ? -0.256 -19.234 -16.641 1 98.81 91 ARG A N 1
ATOM 709 C CA . ARG A 1 91 ? -0.12 -19.938 -17.906 1 98.81 91 ARG A CA 1
ATOM 710 C C . ARG A 1 91 ? 1.316 -20.406 -18.125 1 98.81 91 ARG A C 1
ATOM 712 O O . ARG A 1 91 ? 2.262 -19.703 -17.766 1 98.81 91 ARG A O 1
ATOM 719 N N . PHE A 1 92 ? 1.391 -21.516 -18.781 1 98.75 92 PHE A N 1
ATOM 720 C CA . PHE A 1 92 ? 2.678 -22.125 -19.094 1 98.75 92 PHE A CA 1
ATOM 721 C C . PHE A 1 92 ? 2.807 -22.375 -20.594 1 98.75 92 PHE A C 1
ATOM 723 O O . PHE A 1 92 ? 1.878 -22.891 -21.219 1 98.75 92 PHE A O 1
ATOM 730 N N . ARG A 1 93 ? 3.986 -22.016 -21.156 1 98.25 93 ARG A N 1
ATOM 731 C CA . ARG A 1 93 ? 4.285 -22.281 -22.562 1 98.25 93 ARG A CA 1
ATOM 732 C C . ARG A 1 93 ? 5.73 -22.734 -22.734 1 98.25 93 ARG A C 1
ATOM 734 O O . ARG A 1 93 ? 6.641 -22.203 -22.109 1 98.25 93 ARG A O 1
ATOM 741 N N . PRO A 1 94 ? 5.852 -23.703 -23.547 1 97.12 94 PRO A N 1
ATOM 742 C CA . PRO A 1 94 ? 7.234 -24.125 -23.797 1 97.12 94 PRO A CA 1
ATOM 743 C C . PRO A 1 94 ? 7.992 -23.156 -24.703 1 97.12 94 PRO A C 1
ATOM 745 O O . PRO A 1 94 ? 7.477 -22.75 -25.75 1 97.12 94 PRO A O 1
ATOM 748 N N . LEU A 1 95 ? 9.117 -22.734 -24.297 1 97.69 95 LEU A N 1
ATOM 749 C CA . LEU A 1 95 ? 10.031 -21.984 -25.156 1 97.69 95 LEU A CA 1
ATOM 750 C C . LEU A 1 95 ? 10.977 -22.922 -25.906 1 97.69 95 LEU A C 1
ATOM 752 O O . LEU A 1 95 ? 11.383 -22.609 -27.031 1 97.69 95 LEU A O 1
ATOM 756 N N . SER A 1 96 ? 11.391 -23.953 -25.281 1 95.31 96 SER A N 1
ATOM 757 C CA . SER A 1 96 ? 12.141 -25.109 -25.781 1 95.31 96 SER A CA 1
ATOM 758 C C . SER A 1 96 ? 11.82 -26.359 -24.969 1 95.31 96 SER A C 1
ATOM 760 O O . SER A 1 96 ? 10.93 -26.344 -24.109 1 95.31 96 SER A O 1
ATOM 762 N N . ASP A 1 97 ? 12.438 -27.453 -25.281 1 91.38 97 ASP A N 1
ATOM 763 C CA . ASP A 1 97 ? 12.18 -28.688 -24.562 1 91.38 97 ASP A CA 1
ATOM 764 C C . ASP A 1 97 ? 12.531 -28.562 -23.078 1 91.38 97 ASP A C 1
ATOM 766 O O . ASP A 1 97 ? 11.922 -29.203 -22.234 1 91.38 97 ASP A O 1
ATOM 770 N N . GLY A 1 98 ? 13.383 -27.688 -22.734 1 94.94 98 GLY A N 1
ATOM 771 C CA . GLY A 1 98 ? 13.875 -27.594 -21.359 1 94.94 98 GLY A CA 1
ATOM 772 C C . GLY A 1 98 ? 13.68 -26.219 -20.766 1 94.94 98 GLY A C 1
ATOM 773 O O . GLY A 1 98 ? 14.273 -25.891 -19.719 1 94.94 98 GLY A O 1
ATOM 774 N N . GLU A 1 99 ? 12.844 -25.453 -21.391 1 98.19 99 GLU A N 1
ATOM 775 C CA . GLU A 1 99 ? 12.609 -24.109 -20.891 1 98.19 99 GLU A CA 1
ATOM 776 C C . GLU A 1 99 ? 11.133 -23.719 -21 1 98.19 99 GLU A C 1
ATOM 778 O O . GLU A 1 99 ? 10.516 -23.938 -22.047 1 98.19 99 GLU A O 1
ATOM 783 N N . THR A 1 100 ? 10.586 -23.172 -19.969 1 98.62 100 THR A N 1
ATOM 784 C CA . THR A 1 100 ? 9.156 -22.859 -19.891 1 98.62 100 THR A CA 1
ATOM 785 C C . THR A 1 100 ? 8.945 -21.375 -19.594 1 98.62 100 THR A C 1
ATOM 787 O O . THR A 1 100 ? 9.617 -20.812 -18.719 1 98.62 100 THR A O 1
ATOM 790 N N . GLU A 1 101 ? 8.094 -20.797 -20.297 1 98.81 101 GLU A N 1
ATOM 791 C CA . GLU A 1 101 ? 7.594 -19.453 -19.969 1 98.81 101 GLU A CA 1
ATOM 792 C C . GLU A 1 101 ? 6.441 -19.531 -18.984 1 98.81 101 GLU A C 1
ATOM 794 O O . GLU A 1 101 ? 5.527 -20.344 -19.141 1 98.81 101 GLU A O 1
ATOM 799 N N . LEU A 1 102 ? 6.508 -18.766 -17.969 1 98.69 102 LEU A N 1
ATOM 800 C CA . LEU A 1 102 ? 5.461 -18.609 -16.969 1 98.69 102 LEU A CA 1
ATOM 801 C C . LEU A 1 102 ? 4.812 -17.234 -17.062 1 98.69 102 LEU A C 1
ATOM 803 O O . LEU A 1 102 ? 5.492 -16.219 -16.938 1 98.69 102 LEU A O 1
ATOM 807 N N . GLU A 1 103 ? 3.564 -17.219 -17.328 1 98.81 103 GLU A N 1
ATOM 808 C CA . GLU A 1 103 ? 2.787 -15.984 -17.375 1 98.81 103 GLU A CA 1
ATOM 809 C C . GLU A 1 103 ? 1.772 -15.922 -16.234 1 98.81 103 GLU A C 1
ATOM 811 O O . GLU A 1 103 ? 0.959 -16.844 -16.078 1 98.81 103 GLU A O 1
ATOM 816 N N . ILE A 1 104 ? 1.797 -14.852 -15.469 1 98.69 104 ILE A N 1
ATOM 817 C CA . ILE A 1 104 ? 0.904 -14.672 -14.336 1 98.69 104 ILE A CA 1
ATOM 818 C C . ILE A 1 104 ? 0.053 -13.422 -14.539 1 98.69 104 ILE A C 1
ATOM 820 O O . ILE A 1 104 ? 0.583 -12.336 -14.781 1 98.69 104 ILE A O 1
ATOM 824 N N . ASN A 1 105 ? -1.229 -13.578 -14.477 1 98.62 105 ASN A N 1
ATOM 825 C CA . ASN A 1 105 ? -2.193 -12.484 -14.508 1 98.62 105 ASN A CA 1
ATOM 826 C C . ASN A 1 105 ? -2.975 -12.391 -13.203 1 98.62 105 ASN A C 1
ATOM 828 O O . ASN A 1 105 ? -3.555 -13.383 -12.75 1 98.62 105 ASN A O 1
ATOM 832 N N . ILE A 1 106 ? -3.002 -11.219 -12.609 1 98.5 106 ILE A N 1
ATOM 833 C CA . ILE A 1 106 ? -3.707 -10.992 -11.352 1 98.5 106 ILE A CA 1
ATOM 834 C C . ILE A 1 106 ? -4.707 -9.844 -11.516 1 98.5 106 ILE A C 1
ATOM 836 O O . ILE A 1 106 ? -4.34 -8.75 -11.953 1 98.5 106 ILE A O 1
ATOM 840 N N . ASP A 1 107 ? -5.902 -10.125 -11.234 1 98.19 107 ASP A N 1
ATOM 841 C CA . ASP A 1 107 ? -6.938 -9.102 -11.078 1 98.19 107 ASP A CA 1
ATOM 842 C C . ASP A 1 107 ? -7.391 -9 -9.625 1 98.19 107 ASP A C 1
ATOM 844 O O . ASP A 1 107 ? -7.668 -10.008 -8.977 1 98.19 107 ASP A O 1
ATOM 848 N N . TYR A 1 108 ? -7.473 -7.832 -9.078 1 97.38 108 TYR A N 1
ATOM 849 C CA . TYR A 1 108 ? -7.93 -7.68 -7.699 1 97.38 108 TYR A CA 1
ATOM 850 C C . TYR A 1 108 ? -8.695 -6.375 -7.523 1 97.38 108 TYR A C 1
ATOM 852 O O . TYR A 1 108 ? -8.562 -5.453 -8.328 1 97.38 108 TYR A O 1
ATOM 860 N N . ARG A 1 109 ? -9.523 -6.387 -6.527 1 95 109 ARG A N 1
ATOM 861 C CA . ARG A 1 109 ? -10.328 -5.23 -6.137 1 95 109 ARG A CA 1
ATOM 862 C C . ARG A 1 109 ? -10.32 -5.047 -4.621 1 95 109 ARG A C 1
ATOM 864 O O . ARG A 1 109 ? -10.711 -5.945 -3.881 1 95 109 ARG A O 1
ATOM 871 N N . LEU A 1 110 ? -9.836 -3.861 -4.223 1 92.94 110 LEU A N 1
ATOM 872 C CA . LEU A 1 110 ? -9.891 -3.557 -2.799 1 92.94 110 LEU A CA 1
ATOM 873 C C . LEU A 1 110 ? -11.258 -3.01 -2.41 1 92.94 110 LEU A C 1
ATOM 875 O O . LEU A 1 110 ? -11.906 -2.326 -3.205 1 92.94 110 LEU A O 1
ATOM 879 N N . PRO A 1 111 ? -11.664 -3.238 -1.216 1 90 111 PRO A N 1
ATOM 880 C CA . PRO A 1 111 ? -12.961 -2.732 -0.77 1 90 111 PRO A CA 1
ATOM 881 C C . PRO A 1 111 ? -12.977 -1.217 -0.584 1 90 111 PRO A C 1
ATOM 883 O O . PRO A 1 111 ? -11.914 -0.596 -0.479 1 90 111 PRO A O 1
ATOM 886 N N . GLY A 1 112 ? -14.266 -0.617 -0.666 1 88.25 112 GLY A N 1
ATOM 887 C CA . GLY A 1 112 ? -14.359 0.812 -0.409 1 88.25 112 GLY A CA 1
ATOM 888 C C . GLY A 1 112 ? -14.781 1.609 -1.627 1 88.25 112 GLY A C 1
ATOM 889 O O . GLY A 1 112 ? -14.508 2.809 -1.717 1 88.25 112 GLY A O 1
ATOM 890 N N . GLY A 1 113 ? -15.391 0.965 -2.566 1 88 113 GLY A N 1
ATOM 891 C CA . GLY A 1 113 ? -15.914 1.653 -3.736 1 88 113 GLY A CA 1
ATOM 892 C C . GLY A 1 113 ? -14.836 2.365 -4.535 1 88 113 GLY A C 1
ATOM 893 O O . GLY A 1 113 ? -13.805 1.777 -4.859 1 88 113 GLY A O 1
ATOM 894 N N . LEU A 1 114 ? -15.031 3.6 -4.875 1 85.75 114 LEU A N 1
ATOM 895 C CA . LEU A 1 114 ? -14.094 4.383 -5.68 1 85.75 114 LEU A CA 1
ATOM 896 C C . LEU A 1 114 ? -12.773 4.57 -4.949 1 85.75 114 LEU A C 1
ATOM 898 O O . LEU A 1 114 ? -11.703 4.527 -5.566 1 85.75 114 LEU A O 1
ATOM 902 N N . ALA A 1 115 ? -12.758 4.777 -3.668 1 86.5 115 ALA A N 1
ATOM 903 C CA . ALA A 1 115 ? -11.547 4.926 -2.871 1 86.5 115 ALA A CA 1
ATOM 904 C C . ALA A 1 115 ? -10.711 3.646 -2.891 1 86.5 115 ALA A C 1
ATOM 906 O O . ALA A 1 115 ? -9.492 3.697 -3.025 1 86.5 115 ALA A O 1
ATOM 907 N N . GLY A 1 116 ? -11.5 2.555 -2.758 1 89.31 116 GLY A N 1
ATOM 908 C CA . GLY A 1 116 ? -10.812 1.277 -2.84 1 89.31 116 GLY A CA 1
ATOM 909 C C . GLY A 1 116 ? -10.141 1.047 -4.18 1 89.31 116 GLY A C 1
ATOM 910 O O . GLY A 1 116 ? -9.023 0.515 -4.242 1 89.31 116 GLY A O 1
ATOM 911 N N . ARG A 1 117 ? -10.812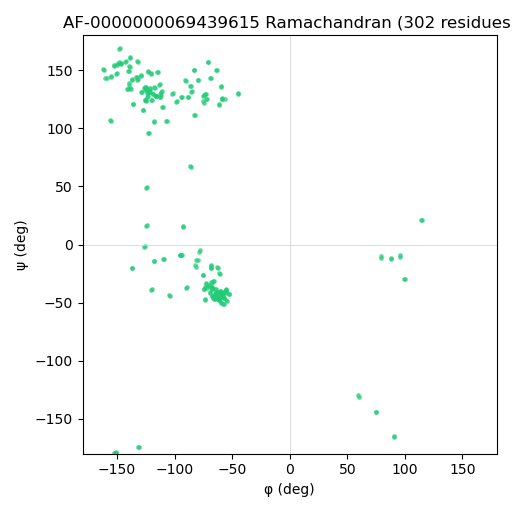 1.399 -5.242 1 91.31 117 ARG A N 1
ATOM 912 C CA . ARG A 1 117 ? -10.266 1.259 -6.586 1 91.31 117 ARG A CA 1
ATOM 913 C C . ARG A 1 117 ? -9.008 2.102 -6.762 1 91.31 117 ARG A C 1
ATOM 915 O O . ARG A 1 117 ? -8.008 1.635 -7.316 1 91.31 117 ARG A O 1
ATOM 922 N N . ALA A 1 118 ? -8.984 3.322 -6.301 1 89.94 118 ALA A N 1
ATOM 923 C CA . ALA A 1 118 ? -7.816 4.199 -6.383 1 89.94 118 ALA A CA 1
ATOM 924 C C . ALA A 1 118 ? -6.652 3.65 -5.562 1 89.94 118 ALA A C 1
ATOM 926 O O . ALA A 1 118 ? -5.508 3.645 -6.023 1 89.94 118 ALA A O 1
ATOM 927 N N . LEU A 1 119 ? -6.988 3.162 -4.371 1 90.12 119 LEU A N 1
ATOM 928 C CA . LEU A 1 119 ? -5.965 2.582 -3.506 1 90.12 119 LEU A CA 1
ATOM 929 C C . LEU A 1 119 ? -5.352 1.342 -4.148 1 90.12 119 LEU A C 1
ATOM 931 O O . LEU A 1 119 ? -4.145 1.108 -4.031 1 90.12 119 LEU A O 1
ATOM 935 N N . GLY A 1 120 ? -6.258 0.517 -4.73 1 92.75 120 GLY A N 1
ATOM 936 C CA . GLY A 1 120 ? -5.762 -0.647 -5.449 1 92.75 120 GLY A CA 1
ATOM 937 C C . GLY A 1 120 ? -4.715 -0.303 -6.492 1 92.75 120 GLY A C 1
ATOM 938 O O . GLY A 1 120 ? -3.678 -0.964 -6.582 1 92.75 120 GLY A O 1
ATOM 939 N N . LYS A 1 121 ? -4.922 0.753 -7.246 1 92.5 121 LYS A N 1
ATOM 940 C CA . LYS A 1 121 ? -3.982 1.201 -8.273 1 92.5 121 LYS A CA 1
ATOM 941 C C . LYS A 1 121 ? -2.691 1.717 -7.641 1 92.5 121 LYS A C 1
ATOM 943 O O . LYS A 1 121 ? -1.603 1.496 -8.18 1 92.5 121 LYS A O 1
ATOM 948 N N . VAL A 1 122 ? -2.793 2.371 -6.523 1 88.12 122 VAL A N 1
ATOM 949 C CA . VAL A 1 122 ? -1.646 2.979 -5.855 1 88.12 122 VAL A CA 1
ATOM 950 C C . VAL A 1 122 ? -0.714 1.888 -5.332 1 88.12 122 VAL A C 1
ATOM 952 O O . VAL A 1 122 ? 0.508 2.047 -5.352 1 88.12 122 VAL A O 1
ATOM 955 N N . ILE A 1 123 ? -1.304 0.783 -4.957 1 89.94 123 ILE A N 1
ATOM 956 C CA . ILE A 1 123 ? -0.466 -0.227 -4.316 1 89.94 123 ILE A CA 1
ATOM 957 C C . ILE A 1 123 ? 0.012 -1.233 -5.359 1 89.94 123 ILE A C 1
ATOM 959 O O . ILE A 1 123 ? 0.857 -2.084 -5.07 1 89.94 123 ILE A O 1
ATOM 963 N N . SER A 1 124 ? -0.466 -1.195 -6.527 1 92.88 124 SER A N 1
ATOM 964 C CA . SER A 1 124 ? -0.212 -2.164 -7.59 1 92.88 124 SER A CA 1
ATOM 965 C C . SER A 1 124 ? 1.282 -2.314 -7.855 1 92.88 124 SER A C 1
ATOM 967 O O . SER A 1 124 ? 1.779 -3.43 -8.023 1 92.88 124 SER A O 1
ATOM 969 N N . PRO A 1 125 ? 2.104 -1.197 -7.812 1 90.19 125 PRO A N 1
ATOM 970 C CA . PRO A 1 125 ? 3.535 -1.38 -8.055 1 90.19 125 PRO A CA 1
ATOM 971 C C . PRO A 1 125 ? 4.219 -2.197 -6.965 1 90.19 125 PRO A C 1
ATOM 973 O O . PRO A 1 125 ? 5.172 -2.934 -7.242 1 90.19 125 PRO A O 1
ATOM 976 N N . PHE A 1 126 ? 3.729 -2.074 -5.836 1 87.12 126 PHE A N 1
ATOM 977 C CA . PHE A 1 126 ? 4.305 -2.826 -4.727 1 87.12 126 PHE A CA 1
ATOM 978 C C . PHE A 1 126 ? 3.92 -4.297 -4.812 1 87.12 126 PHE A C 1
ATOM 980 O O . PHE A 1 126 ? 4.727 -5.176 -4.504 1 87.12 126 PHE A O 1
ATOM 987 N N . ILE A 1 127 ? 2.732 -4.57 -5.207 1 92.31 127 ILE A N 1
ATOM 988 C CA . ILE A 1 127 ? 2.312 -5.945 -5.441 1 92.31 127 ILE A CA 1
ATOM 989 C C . ILE A 1 127 ? 3.139 -6.551 -6.578 1 92.31 127 ILE A C 1
ATOM 991 O O . ILE A 1 127 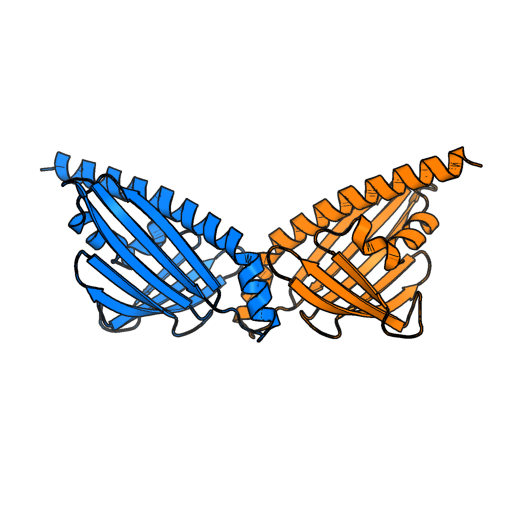? 3.604 -7.688 -6.477 1 92.31 127 ILE A O 1
ATOM 995 N N . SER A 1 128 ? 3.346 -5.727 -7.59 1 95.25 128 SER A N 1
ATOM 996 C CA . SER A 1 128 ? 4.152 -6.172 -8.727 1 95.25 128 SER A CA 1
ATOM 997 C C . SER A 1 128 ? 5.566 -6.527 -8.289 1 95.25 128 SER A C 1
ATOM 999 O O . SER A 1 128 ? 6.125 -7.531 -8.727 1 95.25 128 SER A O 1
ATOM 1001 N N . LEU A 1 129 ? 6.129 -5.727 -7.445 1 93 129 LEU A N 1
ATOM 1002 C CA . LEU A 1 129 ? 7.473 -5.984 -6.93 1 93 129 LEU A CA 1
ATOM 1003 C C . LEU A 1 129 ? 7.5 -7.27 -6.109 1 93 129 LEU A C 1
ATOM 1005 O O . LEU A 1 129 ? 8.43 -8.07 -6.23 1 93 129 LEU A O 1
ATOM 1009 N N . ALA A 1 130 ? 6.484 -7.461 -5.285 1 92.75 130 ALA A N 1
ATOM 1010 C CA . ALA A 1 130 ? 6.383 -8.68 -4.48 1 92.75 130 ALA A CA 1
ATOM 1011 C C . ALA A 1 130 ? 6.281 -9.914 -5.371 1 92.75 130 ALA A C 1
ATOM 1013 O O . ALA A 1 130 ? 6.895 -10.945 -5.086 1 92.75 130 ALA A O 1
ATOM 1014 N N . ILE A 1 131 ? 5.512 -9.828 -6.438 1 96.69 131 ILE A N 1
ATOM 1015 C CA . ILE A 1 131 ? 5.363 -10.922 -7.387 1 96.69 131 ILE A CA 1
ATOM 1016 C C . ILE A 1 131 ? 6.707 -11.211 -8.055 1 96.69 131 ILE A C 1
ATOM 1018 O O . ILE A 1 131 ? 7.09 -12.375 -8.219 1 96.69 131 ILE A O 1
ATOM 1022 N N . THR A 1 132 ? 7.406 -10.164 -8.438 1 97.31 132 THR A N 1
ATOM 1023 C CA . THR A 1 132 ? 8.703 -10.312 -9.078 1 97.31 132 THR A CA 1
ATOM 1024 C C . THR A 1 132 ? 9.688 -11.039 -8.156 1 97.31 132 THR A C 1
ATOM 1026 O O . THR A 1 132 ? 10.375 -11.969 -8.586 1 97.31 132 THR A O 1
ATOM 1029 N N . HIS A 1 133 ? 9.672 -10.656 -6.934 1 96.44 133 HIS A N 1
ATOM 1030 C CA . HIS A 1 133 ? 10.547 -11.297 -5.961 1 96.44 133 HIS A CA 1
ATOM 1031 C C . HIS A 1 133 ? 10.156 -12.758 -5.746 1 96.44 133 HIS A C 1
ATOM 1033 O O . HIS A 1 133 ? 11.023 -13.641 -5.707 1 96.44 133 HIS A O 1
ATOM 1039 N N . SER A 1 134 ? 8.898 -13 -5.57 1 97.19 134 SER A N 1
ATOM 1040 C CA . SER A 1 134 ? 8.398 -14.359 -5.402 1 97.19 134 SER A CA 1
ATOM 1041 C C . SER A 1 134 ? 8.766 -15.242 -6.59 1 97.19 134 SER A C 1
ATOM 1043 O O . SER A 1 134 ? 9.172 -16.391 -6.418 1 97.19 134 SER A O 1
ATOM 1045 N N . ASP A 1 135 ? 8.633 -14.664 -7.781 1 98.12 135 ASP A N 1
ATOM 1046 C CA . ASP A 1 135 ? 8.938 -15.383 -9.016 1 98.12 135 ASP A CA 1
ATOM 1047 C C . ASP A 1 135 ? 10.414 -15.742 -9.094 1 98.12 135 ASP A C 1
ATOM 1049 O O . ASP A 1 135 ? 10.773 -16.812 -9.578 1 98.12 135 ASP A O 1
ATOM 1053 N N . GLU A 1 136 ? 11.281 -14.828 -8.703 1 98.06 136 GLU A N 1
ATOM 1054 C CA . GLU A 1 136 ? 12.711 -15.102 -8.68 1 98.06 136 GLU A CA 1
ATOM 1055 C C . GLU A 1 136 ? 13.023 -16.312 -7.797 1 98.06 136 GLU A C 1
ATOM 1057 O O . GLU A 1 136 ? 13.797 -17.188 -8.188 1 98.06 136 GLU A O 1
ATOM 1062 N N . LYS A 1 137 ? 12.43 -16.297 -6.676 1 98.31 137 LYS A N 1
ATOM 1063 C CA . LYS A 1 137 ? 12.609 -17.422 -5.77 1 98.31 137 LYS A CA 1
ATOM 1064 C C . LYS A 1 137 ? 12.047 -18.719 -6.371 1 98.31 137 LYS A C 1
ATOM 1066 O O . LYS A 1 137 ? 12.672 -19.766 -6.293 1 98.31 137 LYS A O 1
ATOM 1071 N N . LEU A 1 138 ? 10.898 -18.656 -6.902 1 98.62 138 LEU A N 1
ATOM 1072 C CA . LEU A 1 138 ? 10.25 -19.797 -7.539 1 98.62 138 LEU A CA 1
ATOM 1073 C C . LEU A 1 138 ? 11.141 -20.406 -8.617 1 98.62 138 LEU A C 1
ATOM 1075 O O . LEU A 1 138 ? 11.328 -21.609 -8.664 1 98.62 138 LEU A O 1
ATOM 1079 N N . ARG A 1 139 ? 11.633 -19.562 -9.438 1 98.44 139 ARG A N 1
ATOM 1080 C CA . ARG A 1 139 ? 12.461 -20.031 -10.547 1 98.44 139 ARG A CA 1
ATOM 1081 C C . ARG A 1 139 ? 13.703 -20.75 -10.039 1 98.44 139 ARG A C 1
ATOM 1083 O O . ARG A 1 139 ? 14.086 -21.797 -10.57 1 98.44 139 ARG A O 1
ATOM 1090 N N . LYS A 1 140 ? 14.312 -20.219 -9.055 1 98.44 140 LYS A N 1
ATOM 1091 C CA . LYS A 1 140 ? 15.469 -20.891 -8.461 1 98.44 140 LYS A CA 1
ATOM 1092 C C . LYS A 1 140 ? 15.102 -22.266 -7.926 1 98.44 140 LYS A C 1
ATOM 1094 O O . LYS A 1 140 ? 15.828 -23.234 -8.156 1 98.44 140 LYS A O 1
ATOM 1099 N N . ILE A 1 141 ? 14.039 -22.344 -7.254 1 98.56 141 ILE A N 1
ATOM 1100 C CA . ILE A 1 141 ? 13.578 -23.594 -6.684 1 98.56 141 ILE A CA 1
ATOM 1101 C C . ILE A 1 141 ? 13.32 -24.609 -7.797 1 98.56 141 ILE A C 1
ATOM 1103 O O . ILE A 1 141 ? 13.742 -25.766 -7.711 1 98.56 141 ILE A O 1
ATOM 1107 N N . LEU A 1 142 ? 12.633 -24.188 -8.781 1 98.56 142 LEU A N 1
ATOM 1108 C CA . LEU A 1 142 ? 12.312 -25.062 -9.914 1 98.56 142 LEU A CA 1
ATOM 1109 C C . LEU A 1 142 ? 13.578 -25.609 -10.547 1 98.56 142 LEU A C 1
ATOM 1111 O O . LEU A 1 142 ? 13.695 -26.828 -10.742 1 98.56 142 LEU A O 1
ATOM 1115 N N . GLU A 1 143 ? 14.5 -24.75 -10.859 1 98.38 143 GLU A N 1
ATOM 1116 C CA . GLU A 1 143 ? 15.695 -25.141 -11.602 1 98.38 143 GLU A CA 1
ATOM 1117 C C . GLU A 1 143 ? 16.609 -26.031 -10.75 1 98.38 143 GLU A C 1
ATOM 1119 O O . GLU A 1 143 ? 17.141 -27.016 -11.234 1 98.38 143 GLU A O 1
ATOM 1124 N N . GLU A 1 144 ? 16.75 -25.688 -9.547 1 97.81 144 GLU A N 1
ATOM 1125 C CA . GLU A 1 144 ? 17.547 -26.516 -8.641 1 97.81 144 GLU A CA 1
ATOM 1126 C C . GLU A 1 144 ? 16.891 -27.875 -8.414 1 97.81 144 GLU A C 1
ATOM 1128 O O . GLU A 1 144 ? 17.562 -28.906 -8.383 1 97.81 144 GLU A O 1
ATOM 1133 N N . GLY A 1 145 ? 15.578 -27.781 -8.172 1 97.31 145 GLY A N 1
ATOM 1134 C CA . GLY A 1 145 ? 14.852 -29.031 -7.984 1 97.31 145 GLY A CA 1
ATOM 1135 C C . GLY A 1 145 ? 14.93 -29.953 -9.18 1 97.31 145 GLY A C 1
ATOM 1136 O O . GLY A 1 145 ? 15.094 -31.172 -9.023 1 97.31 145 GLY A O 1
ATOM 1137 N N . HIS A 1 146 ? 14.828 -29.422 -10.289 1 96.44 146 HIS A N 1
ATOM 1138 C CA . HIS A 1 146 ? 14.891 -30.219 -11.516 1 96.44 146 HIS A CA 1
ATOM 1139 C C . HIS A 1 146 ? 16.281 -30.812 -11.719 1 96.44 146 HIS A C 1
ATOM 1141 O O . HIS A 1 146 ? 16.422 -31.953 -12.133 1 96.44 146 HIS A O 1
ATOM 1147 N N . ARG A 1 147 ? 17.297 -30.047 -11.516 1 93.81 147 ARG A N 1
ATOM 1148 C CA . ARG A 1 147 ? 18.672 -30.516 -11.617 1 93.81 147 ARG A CA 1
ATOM 1149 C C . ARG A 1 147 ? 18.906 -31.719 -10.703 1 93.81 147 ARG A C 1
ATOM 1151 O O . ARG A 1 147 ? 19.578 -32.688 -11.094 1 93.81 147 ARG A O 1
ATOM 1158 N N . GLN A 1 148 ? 18.391 -31.656 -9.57 1 92.44 148 GLN A N 1
ATOM 1159 C CA . GLN A 1 148 ? 18.547 -32.75 -8.594 1 92.44 148 GLN A CA 1
ATOM 1160 C C . GLN A 1 148 ? 17.812 -34 -9.047 1 92.44 148 GLN A C 1
ATOM 1162 O O . GLN A 1 148 ? 18.281 -35.125 -8.805 1 92.44 148 GLN A O 1
ATOM 1167 N N . GLU A 1 149 ? 16.672 -33.844 -9.648 1 89.88 149 GLU A N 1
ATOM 1168 C CA . GLU A 1 149 ? 15.891 -34.969 -10.133 1 89.88 149 GLU A CA 1
ATOM 1169 C C . GLU A 1 149 ? 16.594 -35.656 -11.289 1 89.88 149 GLU A C 1
ATOM 1171 O O . GLU A 1 149 ? 16.562 -36.906 -11.375 1 89.88 149 GLU A O 1
ATOM 1176 N N . ILE A 1 150 ? 17.234 -34.938 -12.172 1 88.56 150 ILE A N 1
ATOM 1177 C CA . ILE A 1 150 ? 17.953 -35.531 -13.305 1 88.56 150 ILE A CA 1
ATOM 1178 C C . ILE A 1 150 ? 19.219 -36.219 -12.812 1 88.56 150 ILE A C 1
ATOM 1180 O O . ILE A 1 150 ? 19.562 -37.312 -13.297 1 88.56 150 ILE A O 1
ATOM 1184 N N . ALA A 1 151 ? 19.812 -35.625 -11.875 1 88.62 151 ALA A N 1
ATOM 1185 C CA . ALA A 1 151 ? 21.062 -36.188 -11.352 1 88.62 151 ALA A CA 1
ATOM 1186 C C . ALA A 1 151 ? 20.797 -37.469 -10.586 1 88.62 151 ALA A C 1
ATOM 1188 O O . ALA A 1 151 ? 21.672 -38.344 -10.508 1 88.62 151 ALA A O 1
ATOM 1189 N N . SER A 1 152 ? 19.75 -37.438 -9.977 1 83.94 152 SER A N 1
ATOM 1190 C CA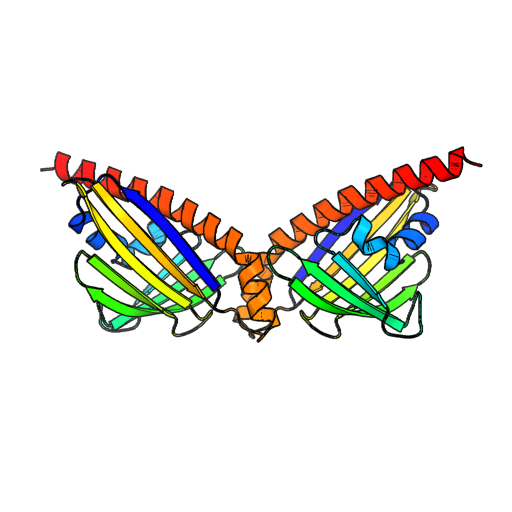 . SER A 1 152 ? 19.422 -38.625 -9.18 1 83.94 152 SER A CA 1
ATOM 1191 C C . SER A 1 152 ? 18.906 -39.75 -10.062 1 83.94 152 SER A C 1
ATOM 1193 O O . SER A 1 152 ? 18.766 -40.875 -9.609 1 83.94 152 SER A O 1
ATOM 1195 N N . ARG A 1 153 ? 18.703 -39.625 -11.336 1 74.38 153 ARG A N 1
ATOM 1196 C CA . ARG A 1 153 ? 18.266 -40.656 -12.258 1 74.38 153 ARG A CA 1
ATOM 1197 C C . ARG A 1 153 ? 19.469 -41.312 -12.969 1 74.38 153 ARG A C 1
ATOM 1199 O O . ARG A 1 153 ? 20.469 -40.625 -13.227 1 74.38 153 ARG A O 1
ATOM 1206 N N . MET B 1 1 ? -8.57 1.636 13.938 1 85.88 1 MET B N 1
ATOM 1207 C CA . MET B 1 1 ? -7.777 2.611 13.195 1 85.88 1 MET B CA 1
ATOM 1208 C C . MET B 1 1 ? -6.285 2.314 13.32 1 85.88 1 MET B C 1
ATOM 1210 O O . MET B 1 1 ? -5.84 1.796 14.352 1 85.88 1 MET B O 1
ATOM 1214 N N . THR B 1 2 ? -5.504 2.492 12.289 1 93.44 2 THR B N 1
ATOM 1215 C CA . THR B 1 2 ? -4.051 2.34 12.305 1 93.44 2 THR B CA 1
ATOM 1216 C C . THR B 1 2 ? -3.371 3.664 12.633 1 93.44 2 THR B C 1
ATOM 1218 O O . THR B 1 2 ? -3.814 4.723 12.18 1 93.44 2 THR B O 1
ATOM 1221 N N . HIS B 1 3 ? -2.316 3.592 13.398 1 96.62 3 HIS B N 1
ATOM 1222 C CA . HIS B 1 3 ? -1.664 4.789 13.922 1 96.62 3 HIS B CA 1
ATOM 1223 C C . HIS B 1 3 ? -0.232 4.902 13.414 1 96.62 3 HIS B C 1
ATOM 1225 O O . HIS B 1 3 ? 0.5 3.91 13.375 1 96.62 3 HIS B O 1
ATOM 1231 N N . ILE B 1 4 ? 0.15 6.043 13.008 1 97.62 4 ILE B N 1
ATOM 1232 C CA . ILE B 1 4 ? 1.526 6.375 12.656 1 97.62 4 ILE B CA 1
ATOM 1233 C C . ILE B 1 4 ? 1.998 7.57 13.469 1 97.62 4 ILE B C 1
ATOM 1235 O O . ILE B 1 4 ? 1.276 8.562 13.609 1 97.62 4 ILE B O 1
ATOM 1239 N N . HIS B 1 5 ? 3.082 7.449 14.031 1 98.44 5 HIS B N 1
ATOM 1240 C CA . HIS B 1 5 ? 3.729 8.484 14.828 1 98.44 5 HIS B CA 1
ATOM 1241 C C . HIS B 1 5 ? 5.078 8.875 14.234 1 98.44 5 HIS B C 1
ATOM 1243 O O . HIS B 1 5 ? 5.895 8 13.922 1 98.44 5 HIS B O 1
ATOM 1249 N N . HIS B 1 6 ? 5.348 10.148 14.031 1 98.56 6 HIS B N 1
ATOM 1250 C CA . HIS B 1 6 ? 6.594 10.664 13.484 1 98.56 6 HIS B CA 1
ATOM 1251 C C . HIS B 1 6 ? 7.051 11.914 14.227 1 98.56 6 HIS B C 1
ATOM 1253 O O . HIS B 1 6 ? 6.262 12.836 14.453 1 98.56 6 HIS B O 1
ATOM 1259 N N . VAL B 1 7 ? 8.305 11.961 14.555 1 98.62 7 VAL B N 1
ATOM 1260 C CA . VAL B 1 7 ? 8.859 13.125 15.242 1 98.62 7 VAL B CA 1
ATOM 1261 C C . VAL B 1 7 ? 10.156 13.555 14.555 1 98.62 7 VAL B C 1
ATOM 1263 O O . VAL B 1 7 ? 10.969 12.719 14.164 1 98.62 7 VAL B O 1
ATOM 1266 N N . SER B 1 8 ? 10.312 14.797 14.477 1 98.62 8 SER B N 1
ATOM 1267 C CA . SER B 1 8 ? 11.531 15.398 13.93 1 98.62 8 SER B CA 1
ATOM 1268 C C . SER B 1 8 ? 11.789 16.766 14.547 1 98.62 8 SER B C 1
ATOM 1270 O O . SER B 1 8 ? 11.086 17.188 15.469 1 98.62 8 SER B O 1
ATOM 1272 N N . SER B 1 9 ? 12.883 17.375 14.086 1 98.56 9 SER B N 1
ATOM 1273 C CA . SER B 1 9 ? 13.18 18.719 14.539 1 98.56 9 SER B CA 1
ATOM 1274 C C . SER B 1 9 ? 13.703 19.578 13.391 1 98.56 9 SER B C 1
ATOM 1276 O O . SER B 1 9 ? 14.336 19.078 12.469 1 98.56 9 SER B O 1
ATOM 1278 N N . ALA B 1 10 ? 13.422 20.797 13.477 1 98.62 10 ALA B N 1
ATOM 1279 C CA . ALA B 1 10 ? 13.898 21.781 12.523 1 98.62 10 ALA B CA 1
ATOM 1280 C C . ALA B 1 10 ? 14.547 22.969 13.234 1 98.62 10 ALA B C 1
ATOM 1282 O O . ALA B 1 10 ? 14.062 23.422 14.273 1 98.62 10 ALA B O 1
ATOM 1283 N N . LYS B 1 11 ? 15.586 23.547 12.641 1 98.31 11 LYS B N 1
ATOM 1284 C CA . LYS B 1 11 ? 16.312 24.672 13.211 1 98.31 11 LYS B CA 1
ATOM 1285 C C . LYS B 1 11 ? 15.641 26 12.836 1 98.31 11 LYS B C 1
ATOM 1287 O O . LYS B 1 11 ? 16.25 26.844 12.195 1 98.31 11 LYS B O 1
ATOM 1292 N N . VAL B 1 12 ? 14.5 26.203 13.328 1 98.38 12 VAL B N 1
ATOM 1293 C CA . VAL B 1 12 ? 13.711 27.422 13.172 1 98.38 12 VAL B CA 1
ATOM 1294 C C . VAL B 1 12 ? 12.875 27.656 14.422 1 98.38 12 VAL B C 1
ATOM 1296 O O . VAL B 1 12 ? 12.594 26.719 15.172 1 98.38 12 VAL B O 1
ATOM 1299 N N . PRO B 1 13 ? 12.453 28.938 14.703 1 97.69 13 PRO B N 1
ATOM 1300 C CA . PRO B 1 13 ? 11.555 29.203 15.828 1 97.69 13 PRO B CA 1
ATOM 1301 C C . PRO B 1 13 ? 10.188 28.531 15.672 1 97.69 13 PRO B C 1
ATOM 1303 O O . PRO B 1 13 ? 9.711 28.359 14.547 1 97.69 13 PRO B O 1
ATOM 1306 N N . MET B 1 14 ? 9.555 28.188 16.766 1 97.94 14 MET B N 1
ATOM 1307 C CA . MET B 1 14 ? 8.297 27.438 16.797 1 97.94 14 MET B CA 1
ATOM 1308 C C . MET B 1 14 ? 7.211 28.188 16.016 1 97.94 14 MET B C 1
ATOM 1310 O O . MET B 1 14 ? 6.473 27.578 15.242 1 97.94 14 MET B O 1
ATOM 1314 N N . ALA B 1 15 ? 7.129 29.5 16.25 1 97.06 15 ALA B N 1
ATOM 1315 C CA . ALA B 1 15 ? 6.102 30.297 15.594 1 97.06 15 ALA B CA 1
ATOM 1316 C C . ALA B 1 15 ? 6.254 30.234 14.078 1 97.06 15 ALA B C 1
ATOM 1318 O O . ALA B 1 15 ? 5.262 30.141 13.352 1 97.06 15 ALA B O 1
ATOM 1319 N N . TYR B 1 16 ? 7.457 30.266 13.594 1 97.75 16 TYR B N 1
ATOM 1320 C CA . TYR B 1 16 ? 7.75 30.203 12.164 1 97.75 16 TYR B CA 1
ATOM 1321 C C . TYR B 1 16 ? 7.34 28.844 11.594 1 97.75 16 TYR B C 1
ATOM 1323 O O . TYR B 1 16 ? 6.703 28.781 10.539 1 97.75 16 TYR B O 1
ATOM 1331 N N . ALA B 1 17 ? 7.664 27.781 12.266 1 98.38 17 ALA B N 1
ATOM 1332 C CA . ALA B 1 17 ? 7.316 26.438 11.836 1 98.38 17 ALA B CA 1
ATOM 1333 C C . ALA B 1 17 ? 5.805 26.25 11.781 1 98.38 17 ALA B C 1
ATOM 1335 O O . ALA B 1 17 ? 5.27 25.766 10.781 1 98.38 17 ALA B O 1
ATOM 1336 N N . PHE B 1 18 ? 5.148 26.688 12.836 1 98.56 18 PHE B N 1
ATOM 1337 C CA . PHE B 1 18 ? 3.699 26.562 12.914 1 98.56 18 PHE B CA 1
ATOM 1338 C C . PHE B 1 18 ? 3.023 27.297 11.766 1 98.56 18 PHE B C 1
ATOM 1340 O O . PHE B 1 18 ? 2.137 26.734 11.109 1 98.56 18 PHE B O 1
ATOM 1347 N N . ASP B 1 19 ? 3.436 28.5 11.617 1 97.81 19 ASP B N 1
ATOM 1348 C CA . ASP B 1 19 ? 2.809 29.328 10.602 1 97.81 19 ASP B CA 1
ATOM 1349 C C . ASP B 1 19 ? 2.939 28.703 9.219 1 97.81 19 ASP B C 1
ATOM 1351 O O . ASP B 1 19 ? 1.969 28.656 8.461 1 97.81 19 ASP B O 1
ATOM 1355 N N . TYR B 1 20 ? 4.047 28.172 8.883 1 98.19 20 TYR B N 1
ATOM 1356 C CA . TYR B 1 20 ? 4.285 27.594 7.562 1 98.19 20 TYR B CA 1
ATOM 1357 C C . TYR B 1 20 ? 3.551 26.266 7.41 1 98.19 20 TYR B C 1
ATOM 1359 O O . TYR B 1 20 ? 2.855 26.047 6.414 1 98.19 20 TYR B O 1
ATOM 1367 N N . VAL B 1 21 ? 3.654 25.359 8.406 1 98.44 21 VAL B N 1
ATOM 1368 C CA . VAL B 1 21 ? 3.16 24 8.297 1 98.44 21 VAL B CA 1
ATOM 1369 C C . VAL B 1 21 ? 1.634 23.984 8.359 1 98.44 21 VAL B C 1
ATOM 1371 O O . VAL B 1 21 ? 0.983 23.188 7.676 1 98.44 21 VAL B O 1
ATOM 1374 N N . SER B 1 22 ? 1.073 24.891 9.102 1 98.12 22 SER B N 1
ATOM 1375 C CA . SER B 1 22 ? -0.371 24.891 9.312 1 98.12 22 SER B CA 1
ATOM 1376 C C . SER B 1 22 ? -1.096 25.547 8.141 1 98.12 22 SER B C 1
ATOM 1378 O O . SER B 1 22 ? -2.322 25.469 8.039 1 98.12 22 SER B O 1
ATOM 1380 N N . ASP B 1 23 ? -0.397 26.219 7.305 1 97.06 23 ASP B N 1
ATOM 1381 C CA . ASP B 1 23 ? -0.983 26.828 6.121 1 97.06 23 ASP B CA 1
ATOM 1382 C C . ASP B 1 23 ? -1.124 25.828 4.984 1 97.06 23 ASP B C 1
ATOM 1384 O O . ASP B 1 23 ? -0.137 25.469 4.336 1 97.06 23 ASP B O 1
ATOM 1388 N N . ALA B 1 24 ? -2.328 25.484 4.66 1 96.75 24 ALA B N 1
ATOM 1389 C CA . ALA B 1 24 ? -2.602 24.422 3.691 1 96.75 24 ALA B CA 1
ATOM 1390 C C . ALA B 1 24 ? -2.174 24.844 2.289 1 96.75 24 ALA B C 1
ATOM 1392 O O . ALA B 1 24 ? -2.008 24 1.404 1 96.75 24 ALA B O 1
ATOM 1393 N N . HIS B 1 25 ? -1.974 26.141 2.027 1 94.75 25 HIS B N 1
ATOM 1394 C CA . HIS B 1 25 ? -1.493 26.625 0.739 1 94.75 25 HIS B CA 1
ATOM 1395 C C . HIS B 1 25 ? -0.093 26.094 0.439 1 94.75 25 HIS B C 1
ATOM 1397 O O . HIS B 1 25 ? 0.31 26.031 -0.724 1 94.75 25 HIS B O 1
ATOM 1403 N N . ASN B 1 26 ? 0.587 25.656 1.514 1 97 26 ASN B N 1
ATOM 1404 C CA . ASN B 1 26 ? 1.974 25.219 1.367 1 97 26 ASN B CA 1
ATOM 1405 C C . ASN B 1 26 ? 2.074 23.719 1.181 1 97 26 ASN B C 1
ATOM 1407 O O . ASN B 1 26 ? 3.156 23.188 0.912 1 97 26 ASN B O 1
ATOM 1411 N N . LEU B 1 27 ? 1.004 22.969 1.34 1 96.75 27 LEU B N 1
ATOM 1412 C CA . LEU B 1 27 ? 1.033 21.516 1.399 1 96.75 27 LEU B CA 1
ATOM 1413 C C . LEU B 1 27 ? 1.695 20.938 0.155 1 96.75 27 LEU B C 1
ATOM 1415 O O . LEU B 1 27 ? 2.498 20 0.252 1 96.75 27 LEU B O 1
ATOM 1419 N N . THR B 1 28 ? 1.446 21.484 -1.009 1 95.94 28 THR B N 1
ATOM 1420 C CA . THR B 1 28 ? 1.934 20.953 -2.277 1 95.94 28 THR B CA 1
ATOM 1421 C C . THR B 1 28 ? 3.449 21.094 -2.375 1 95.94 28 THR B C 1
ATOM 1423 O O . THR B 1 28 ? 4.094 20.391 -3.154 1 95.94 28 THR B O 1
ATOM 1426 N N . ASP B 1 29 ? 4 21.969 -1.602 1 95.88 29 ASP B N 1
ATOM 1427 C CA . ASP B 1 29 ? 5.434 22.234 -1.671 1 95.88 29 ASP B CA 1
ATOM 1428 C C . ASP B 1 29 ? 6.238 21.125 -1.019 1 95.88 29 ASP B C 1
ATOM 1430 O O . ASP B 1 29 ? 7.398 20.891 -1.376 1 95.88 29 ASP B O 1
ATOM 1434 N N . TRP B 1 30 ? 5.664 20.438 -0.098 1 96.38 30 TRP B N 1
ATOM 1435 C CA . TRP B 1 30 ? 6.547 19.578 0.69 1 96.38 30 TRP B CA 1
ATOM 1436 C C . TRP B 1 30 ? 5.922 18.203 0.907 1 96.38 30 TRP B C 1
ATOM 1438 O O . TRP B 1 30 ? 6.617 17.25 1.244 1 96.38 30 TRP B O 1
ATOM 1448 N N . MET B 1 31 ? 4.598 18.031 0.765 1 94.19 31 MET B N 1
ATOM 1449 C CA . MET B 1 31 ? 3.967 16.734 1.044 1 94.19 31 MET B CA 1
ATOM 1450 C C . MET B 1 31 ? 3.973 15.852 -0.195 1 94.19 31 MET B C 1
ATOM 1452 O O . MET B 1 31 ? 3.41 16.219 -1.229 1 94.19 31 MET B O 1
ATOM 1456 N N . PHE B 1 32 ? 4.469 14.719 0.004 1 88.69 32 PHE B N 1
ATOM 1457 C CA . PHE B 1 32 ? 4.633 13.766 -1.083 1 88.69 32 PHE B CA 1
ATOM 1458 C C . PHE B 1 32 ? 3.291 13.453 -1.736 1 88.69 32 PHE B C 1
ATOM 1460 O O . PHE B 1 32 ? 2.324 13.109 -1.052 1 88.69 32 PHE B O 1
ATOM 1467 N N . GLY B 1 33 ? 3.193 13.641 -3.09 1 91.62 33 GLY B N 1
ATOM 1468 C CA . GLY B 1 33 ? 2.076 13.164 -3.893 1 91.62 33 GLY B CA 1
ATOM 1469 C C . GLY B 1 33 ? 0.934 14.164 -3.967 1 91.62 33 GLY B C 1
ATOM 1470 O O . GLY B 1 33 ? -0.003 13.984 -4.75 1 91.62 33 GLY B O 1
ATOM 1471 N N . ILE B 1 34 ? 0.959 15.164 -3.139 1 93.62 34 ILE B N 1
ATOM 1472 C CA . ILE B 1 34 ? -0.128 16.141 -3.174 1 93.62 34 ILE B CA 1
ATOM 1473 C C . ILE B 1 34 ? 0.001 17.016 -4.418 1 93.62 34 ILE B C 1
ATOM 1475 O O . ILE B 1 34 ? 1.05 17.609 -4.656 1 93.62 34 ILE B O 1
ATOM 1479 N N . GLU B 1 35 ? -1.026 17.141 -5.145 1 92.25 35 GLU B N 1
ATOM 1480 C CA . GLU B 1 35 ? -1.019 17.891 -6.402 1 92.25 35 GLU B CA 1
ATOM 1481 C C . GLU B 1 35 ? -1.705 19.234 -6.254 1 92.25 35 GLU B C 1
ATOM 1483 O O . GLU B 1 35 ? -1.245 20.234 -6.805 1 92.25 35 GLU B O 1
ATOM 1488 N N . HIS B 1 36 ? -2.844 19.203 -5.57 1 92.12 36 HIS B N 1
ATOM 1489 C CA . HIS B 1 36 ? -3.502 20.5 -5.418 1 92.12 36 HIS B CA 1
ATOM 1490 C C . HIS B 1 36 ? -4.289 20.562 -4.117 1 92.12 36 HIS B C 1
ATOM 1492 O O . HIS B 1 36 ? -4.637 19.531 -3.539 1 92.12 36 HIS B O 1
ATOM 1498 N N . VAL B 1 37 ? -4.453 21.719 -3.682 1 95.31 37 VAL B N 1
ATOM 1499 C CA . VAL B 1 37 ? -5.27 22.109 -2.535 1 95.31 37 VAL B CA 1
ATOM 1500 C C . VAL B 1 37 ? -6.266 23.188 -2.953 1 95.31 37 VAL B C 1
ATOM 1502 O O . VAL B 1 37 ? -5.887 24.188 -3.566 1 95.31 37 VAL B O 1
ATOM 1505 N N . ARG B 1 38 ? -7.566 22.938 -2.721 1 96.56 38 ARG B N 1
ATOM 1506 C CA . ARG B 1 38 ? -8.617 23.906 -3.041 1 96.56 38 ARG B CA 1
ATOM 1507 C C . ARG B 1 38 ? -9.516 24.156 -1.835 1 96.56 38 ARG B C 1
ATOM 1509 O O . ARG B 1 38 ? -10.266 23.266 -1.419 1 96.56 38 ARG B O 1
ATOM 1516 N N . PHE B 1 39 ? -9.492 25.234 -1.4 1 96.81 39 PHE B N 1
ATOM 1517 C CA . PHE B 1 39 ? -10.367 25.578 -0.287 1 96.81 39 PHE B CA 1
ATOM 1518 C C . PHE B 1 39 ? -11.828 25.594 -0.726 1 96.81 39 PHE B C 1
ATOM 1520 O O . PHE B 1 39 ? -12.148 26.047 -1.823 1 96.81 39 PHE B O 1
ATOM 1527 N N . VAL B 1 40 ? -12.664 25.141 0.167 1 97.31 40 VAL B N 1
ATOM 1528 C CA . VAL B 1 40 ? -14.023 24.922 -0.307 1 97.31 40 VAL B CA 1
ATOM 1529 C C . VAL B 1 40 ? -15.016 25.672 0.58 1 97.31 40 VAL B C 1
ATOM 1531 O O . VAL B 1 40 ? -16.234 25.562 0.39 1 97.31 40 VAL B O 1
ATOM 1534 N N . ASN B 1 41 ? -14.578 26.359 1.606 1 96.62 41 ASN B N 1
ATOM 1535 C CA . ASN B 1 41 ? -15.438 27.234 2.398 1 96.62 41 ASN B CA 1
ATOM 1536 C C . ASN B 1 41 ? -14.797 28.594 2.609 1 96.62 41 ASN B C 1
ATOM 1538 O O . ASN B 1 41 ? -13.758 28.906 2.016 1 96.62 41 ASN B O 1
ATOM 1542 N N . ASP B 1 42 ? -15.336 29.5 3.375 1 95.88 42 ASP B N 1
ATOM 1543 C CA . ASP B 1 42 ? -14.922 30.891 3.488 1 95.88 42 ASP B CA 1
ATOM 1544 C C . ASP B 1 42 ? -13.914 31.078 4.617 1 95.88 42 ASP B C 1
ATOM 1546 O O . ASP B 1 42 ? -13.688 32.188 5.082 1 95.88 42 ASP B O 1
ATOM 1550 N N . VAL B 1 43 ? -13.375 30 5.031 1 96.31 43 VAL B N 1
ATOM 1551 C CA . VAL B 1 43 ? -12.352 30.047 6.074 1 96.31 43 VAL B CA 1
ATOM 1552 C C . VAL B 1 43 ? -10.984 29.75 5.469 1 96.31 43 VAL B C 1
ATOM 1554 O O . VAL B 1 43 ? -10.648 28.578 5.223 1 96.31 43 VAL B O 1
ATOM 1557 N N . PRO B 1 44 ? -10.18 30.75 5.332 1 91.88 44 PRO B N 1
ATOM 1558 C CA . PRO B 1 44 ? -8.938 30.547 4.59 1 91.88 44 PRO B CA 1
ATOM 1559 C C . PRO B 1 44 ? -7.84 29.906 5.438 1 91.88 44 PRO B C 1
ATOM 1561 O O . PRO B 1 44 ? -6.848 29.406 4.898 1 91.88 44 PRO B O 1
ATOM 1564 N N . ARG B 1 45 ? -8.008 30 6.73 1 9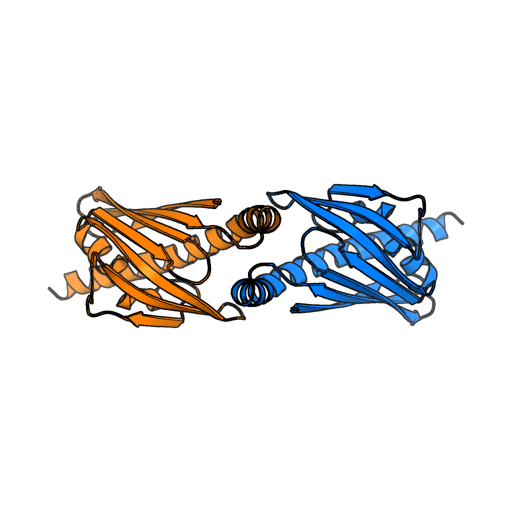4.88 45 ARG B N 1
ATOM 1565 C CA . ARG B 1 45 ? -7.02 29.438 7.637 1 94.88 45 ARG B CA 1
ATOM 1566 C C . ARG B 1 45 ? -7.594 29.25 9.039 1 94.88 45 ARG B C 1
ATOM 1568 O O . ARG B 1 45 ? -8.422 30.047 9.484 1 94.88 45 ARG B O 1
ATOM 1575 N N . GLY B 1 46 ? -6.98 28.156 9.719 1 96.75 46 GLY B N 1
ATOM 1576 C CA . GLY B 1 46 ? -7.367 27.984 11.109 1 96.75 46 GLY B CA 1
ATOM 1577 C C . GLY B 1 46 ? -8.57 27.078 11.289 1 96.75 46 GLY B C 1
ATOM 1578 O O . GLY B 1 46 ? -8.938 26.344 10.367 1 96.75 46 GLY B O 1
ATOM 1579 N N . LEU B 1 47 ? -9.164 27.094 12.484 1 98.12 47 LEU B N 1
ATOM 1580 C CA . LEU B 1 47 ? -10.258 26.219 12.875 1 98.12 47 LEU B CA 1
ATOM 1581 C C . LEU B 1 47 ? -11.438 26.344 11.914 1 98.12 47 LEU B C 1
ATOM 1583 O O . LEU B 1 47 ? -11.875 27.453 11.609 1 98.12 47 LEU B O 1
ATOM 1587 N N . GLY B 1 48 ? -11.836 25.234 11.383 1 98.25 48 GLY B N 1
ATOM 1588 C CA . GLY B 1 48 ? -13.016 25.219 10.539 1 98.25 48 GLY B CA 1
ATOM 1589 C C . GLY B 1 48 ? -12.695 25.328 9.062 1 98.25 48 GLY B C 1
ATOM 1590 O O . GLY B 1 48 ? -13.57 25.141 8.211 1 98.25 48 GLY B O 1
ATOM 1591 N N . ALA B 1 49 ? -11.461 25.609 8.695 1 98.44 49 ALA B N 1
ATOM 1592 C CA . ALA B 1 49 ? -11.062 25.625 7.293 1 98.44 49 ALA B CA 1
ATOM 1593 C C . ALA B 1 49 ? -11.281 24.266 6.645 1 98.44 49 ALA B C 1
ATOM 1595 O O . ALA B 1 49 ? -11.016 23.234 7.258 1 98.44 49 ALA B O 1
ATOM 1596 N N . LYS B 1 50 ? -11.828 24.281 5.449 1 98.56 50 LYS B N 1
ATOM 1597 C CA . LYS B 1 50 ? -12.078 23.078 4.668 1 98.56 50 LYS B CA 1
ATOM 1598 C C . LYS B 1 50 ? -11.461 23.188 3.277 1 98.56 50 LYS B C 1
ATOM 1600 O O . LYS B 1 50 ? -11.578 24.219 2.615 1 98.56 50 LYS B O 1
ATOM 1605 N N . TYR B 1 51 ? -10.805 22.141 2.865 1 98.25 51 TYR B N 1
ATOM 1606 C CA . TYR B 1 51 ? -10.172 22.156 1.554 1 98.25 51 TYR B CA 1
ATOM 1607 C C . TYR B 1 51 ? -10.117 20.75 0.956 1 98.25 51 TYR B C 1
ATOM 1609 O O . TYR B 1 51 ? -10.07 19.766 1.687 1 98.25 51 TYR B O 1
ATOM 1617 N N . ASP B 1 52 ? -10.211 20.672 -0.323 1 97.62 52 ASP B N 1
ATOM 1618 C CA . ASP B 1 52 ? -10.039 19.438 -1.088 1 97.62 52 ASP B CA 1
ATOM 1619 C C . ASP B 1 52 ? -8.57 19.203 -1.425 1 97.62 52 ASP B C 1
ATOM 1621 O O . ASP B 1 52 ? -7.852 20.141 -1.778 1 97.62 52 ASP B O 1
ATOM 1625 N N . ILE B 1 53 ? -8.172 17.984 -1.26 1 96.5 53 ILE B N 1
ATOM 1626 C CA . ILE B 1 53 ? -6.824 17.625 -1.688 1 96.5 53 ILE B CA 1
ATOM 1627 C C . ILE B 1 53 ? -6.895 16.469 -2.693 1 96.5 53 ILE B C 1
ATOM 1629 O O . ILE B 1 53 ? -7.859 15.703 -2.697 1 96.5 53 ILE B O 1
ATOM 1633 N N . ALA B 1 54 ? -5.945 16.453 -3.602 1 94.75 54 ALA B N 1
ATOM 1634 C CA . ALA B 1 54 ? -5.715 15.344 -4.523 1 94.75 54 ALA B CA 1
ATOM 1635 C C . ALA B 1 54 ? -4.285 14.828 -4.41 1 94.75 54 ALA B C 1
ATOM 1637 O O . ALA B 1 54 ? -3.33 15.602 -4.469 1 94.75 54 ALA B O 1
ATOM 1638 N N . ILE B 1 55 ? -4.223 13.492 -4.203 1 90.56 55 ILE B N 1
ATOM 1639 C CA . ILE B 1 55 ? -2.922 12.828 -4.141 1 90.56 55 ILE B CA 1
ATOM 1640 C C . ILE B 1 55 ? -2.75 11.914 -5.352 1 90.56 55 ILE B C 1
ATOM 1642 O O . ILE B 1 55 ? -3.596 11.055 -5.613 1 90.56 55 ILE B O 1
ATOM 1646 N N . ASN B 1 56 ? -1.666 12.086 -5.984 1 87.88 56 ASN B N 1
ATOM 1647 C CA . ASN B 1 56 ? -1.419 11.281 -7.176 1 87.88 56 ASN B CA 1
ATOM 1648 C C . ASN B 1 56 ? -0.188 10.391 -7.004 1 87.88 56 ASN B C 1
ATOM 1650 O O . ASN B 1 56 ? 0.942 10.883 -7.031 1 87.88 56 ASN B O 1
ATOM 1654 N N . LEU B 1 57 ? -0.421 9.109 -6.805 1 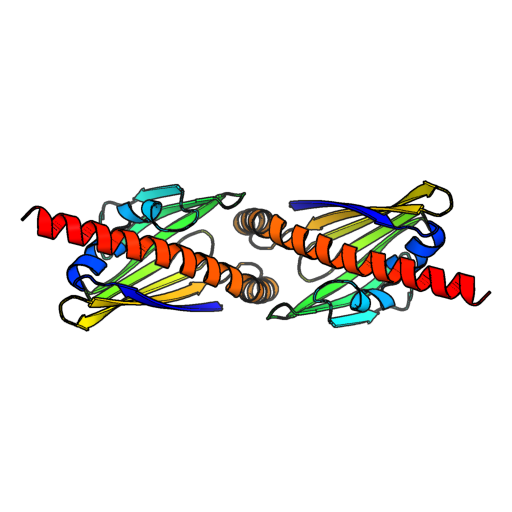80.62 57 LEU B N 1
ATOM 1655 C CA . LEU B 1 57 ? 0.625 8.094 -6.699 1 80.62 57 LEU B CA 1
ATOM 1656 C C . LEU B 1 57 ? 0.405 6.977 -7.715 1 80.62 57 LEU B C 1
ATOM 1658 O O . LEU B 1 57 ? 0.447 5.797 -7.363 1 80.62 57 LEU B O 1
ATOM 1662 N N . GLY B 1 58 ? 0.172 7.328 -9 1 78.44 58 GLY B N 1
ATOM 1663 C CA . GLY B 1 58 ? -0.232 6.383 -10.031 1 78.44 58 GLY B CA 1
ATOM 1664 C C . GLY B 1 58 ? -1.725 6.395 -10.297 1 78.44 58 GLY B C 1
ATOM 1665 O O . GLY B 1 58 ? -2.162 6.109 -11.414 1 78.44 58 GLY B O 1
ATOM 1666 N N . ALA B 1 59 ? -2.477 6.73 -9.203 1 86.06 59 ALA B N 1
ATOM 1667 C CA . ALA B 1 59 ? -3.896 7.07 -9.242 1 86.06 59 ALA B CA 1
ATOM 1668 C C . ALA B 1 59 ? -4.211 8.242 -8.32 1 86.06 59 ALA B C 1
ATOM 1670 O O . ALA B 1 59 ? -3.438 8.555 -7.414 1 86.06 59 ALA B O 1
ATOM 1671 N N . THR B 1 60 ? -5.316 8.82 -8.602 1 90.19 60 THR B N 1
ATOM 1672 C CA . THR B 1 60 ? -5.645 10 -7.809 1 90.19 60 THR B CA 1
ATOM 1673 C C . THR B 1 60 ? -6.605 9.648 -6.68 1 90.19 60 THR B C 1
ATOM 1675 O O . THR B 1 60 ? -7.648 9.031 -6.914 1 90.19 60 THR B O 1
ATOM 1678 N N . LEU B 1 61 ? -6.215 9.945 -5.48 1 92.25 61 LEU B N 1
ATOM 1679 C CA . LEU B 1 61 ? -7.086 9.914 -4.309 1 92.25 61 LEU B CA 1
ATOM 1680 C C . LEU B 1 61 ? -7.527 11.32 -3.918 1 92.25 61 LEU B C 1
ATOM 1682 O O . LEU B 1 61 ? -6.707 12.234 -3.85 1 92.25 61 LEU B O 1
ATOM 1686 N N . ARG B 1 62 ? -8.797 11.461 -3.758 1 94.06 62 ARG B N 1
ATOM 1687 C CA . ARG B 1 62 ? -9.344 12.758 -3.387 1 94.06 62 ARG B CA 1
ATOM 1688 C C . ARG B 1 62 ? -9.961 12.719 -1.994 1 94.06 62 ARG B C 1
ATOM 1690 O O . ARG B 1 62 ? -10.492 11.68 -1.579 1 94.06 62 ARG B O 1
ATOM 1697 N N . SER B 1 63 ? -9.914 13.758 -1.313 1 95.62 63 SER B N 1
ATOM 1698 C CA . SER B 1 63 ? -10.492 13.867 0.02 1 95.62 63 SER B CA 1
ATOM 1699 C C . SER B 1 63 ? -10.828 15.32 0.356 1 95.62 63 SER B C 1
ATOM 1701 O O . SER B 1 63 ? -10.188 16.25 -0.157 1 95.62 63 SER B O 1
ATOM 1703 N N . THR B 1 64 ? -11.836 15.523 1.034 1 97.88 64 THR B N 1
ATOM 1704 C CA . THR B 1 64 ? -12.094 16.812 1.68 1 97.88 64 THR B CA 1
ATOM 1705 C C . THR B 1 64 ? -11.586 16.797 3.119 1 97.88 64 THR B C 1
ATOM 1707 O O . THR B 1 64 ? -11.922 15.906 3.896 1 97.88 64 THR B O 1
ATOM 1710 N N . ILE B 1 65 ? -10.781 17.781 3.459 1 98.38 65 ILE B N 1
ATOM 1711 C CA . ILE B 1 65 ? -10.148 17.859 4.77 1 98.38 65 ILE B CA 1
ATOM 1712 C C . ILE B 1 65 ? -10.695 19.047 5.543 1 98.38 65 ILE B C 1
ATOM 1714 O O . ILE B 1 65 ? -10.914 20.125 4.969 1 98.38 65 ILE B O 1
ATOM 1718 N N . GLU B 1 66 ? -10.969 18.906 6.781 1 98.81 66 GLU B N 1
ATOM 1719 C CA . GLU B 1 66 ? -11.406 19.984 7.656 1 98.81 66 GLU B CA 1
ATOM 1720 C C . GLU B 1 66 ? -10.453 20.156 8.836 1 98.81 66 GLU B C 1
ATOM 1722 O O . GLU B 1 66 ? -10.031 19.172 9.453 1 98.81 66 GLU B O 1
ATOM 1727 N N . VAL B 1 67 ? -10.078 21.391 9.141 1 98.81 67 VAL B N 1
ATOM 1728 C CA . VAL B 1 67 ? -9.312 21.672 10.352 1 98.81 67 VAL B CA 1
ATOM 1729 C C . VAL B 1 67 ? -10.227 21.609 11.57 1 98.81 67 VAL B C 1
ATOM 1731 O O . VAL B 1 67 ? -11.18 22.375 11.68 1 98.81 67 VAL B O 1
ATOM 1734 N N . THR B 1 68 ? -9.883 20.766 12.516 1 98.81 68 THR B N 1
ATOM 1735 C CA . THR B 1 68 ? -10.797 20.484 13.617 1 98.81 68 THR B CA 1
ATOM 1736 C C . THR B 1 68 ? -10.18 20.906 14.953 1 98.81 68 THR B C 1
ATOM 1738 O O . THR B 1 68 ? -10.859 20.922 15.977 1 98.81 68 THR B O 1
ATOM 1741 N N . GLY B 1 69 ? -8.891 21.172 15.023 1 98.75 69 GLY B N 1
ATOM 1742 C CA . GLY B 1 69 ? -8.164 21.688 16.172 1 98.75 69 GLY B CA 1
ATOM 1743 C C . GLY B 1 69 ? -7.168 22.781 15.812 1 98.75 69 GLY B C 1
ATOM 1744 O O . GLY B 1 69 ? -6.508 22.703 14.773 1 98.75 69 GLY B O 1
ATOM 1745 N N . TRP B 1 70 ? -7.105 23.734 16.719 1 98.56 70 TRP B N 1
ATOM 1746 C CA . TRP B 1 70 ? -6.25 24.875 16.438 1 98.56 70 TRP B CA 1
ATOM 1747 C C . TRP B 1 70 ? -5.816 25.562 17.719 1 98.56 70 TRP B C 1
ATOM 1749 O O . TRP B 1 70 ? -6.625 26.188 18.406 1 98.56 70 TRP B O 1
ATOM 1759 N N . ASP B 1 71 ? -4.676 25.422 18.078 1 98.25 71 ASP B N 1
ATOM 1760 C CA . ASP B 1 71 ? -3.99 26.141 19.141 1 98.25 71 ASP B CA 1
ATOM 1761 C C . ASP B 1 71 ? -2.73 26.828 18.625 1 98.25 71 ASP B C 1
ATOM 1763 O O . ASP B 1 71 ? -1.671 26.203 18.531 1 98.25 71 ASP B O 1
ATOM 1767 N N . PRO B 1 72 ? -2.844 28.062 18.297 1 96.62 72 PRO B N 1
ATOM 1768 C CA . PRO B 1 72 ? -1.757 28.766 17.625 1 96.62 72 PRO B CA 1
ATOM 1769 C C . PRO B 1 72 ? -0.391 28.5 18.25 1 96.62 72 PRO B C 1
ATOM 1771 O O . PRO B 1 72 ? -0.27 28.438 19.469 1 96.62 72 PRO B O 1
ATOM 1774 N N . ASP B 1 73 ? 0.6 28.141 17.344 1 95.44 73 ASP B N 1
ATOM 1775 C CA . ASP B 1 73 ? 2.02 27.922 17.594 1 95.44 73 ASP B CA 1
ATOM 1776 C C . ASP B 1 73 ? 2.258 26.531 18.219 1 95.44 73 ASP B C 1
ATOM 1778 O O . ASP B 1 73 ? 3.383 26.031 18.203 1 95.44 73 ASP B O 1
ATOM 1782 N N . THR B 1 74 ? 1.178 25.906 18.594 1 97.31 74 THR B N 1
ATOM 1783 C CA . THR B 1 74 ? 1.448 24.719 19.391 1 97.31 74 THR B CA 1
ATOM 1784 C C . THR B 1 74 ? 0.872 23.469 18.719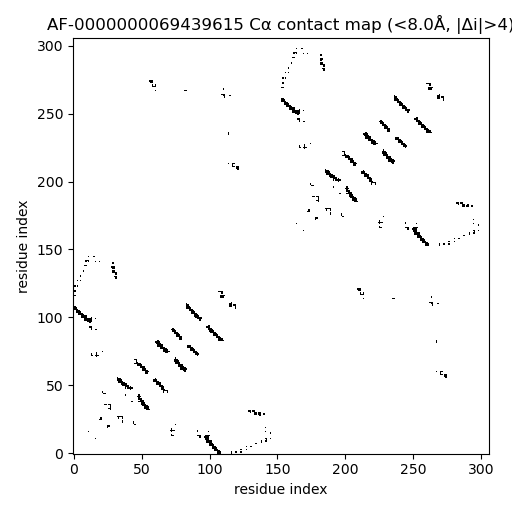 1 97.31 74 THR B C 1
ATOM 1786 O O . THR B 1 74 ? 1.468 22.391 18.781 1 97.31 74 THR B O 1
ATOM 1789 N N . LEU B 1 75 ? -0.359 23.688 18.141 1 98.38 75 LEU B N 1
ATOM 1790 C CA . LEU B 1 75 ? -1.021 22.469 17.672 1 98.38 75 LEU B CA 1
ATOM 1791 C C . LEU B 1 75 ? -2.076 22.797 16.625 1 98.38 75 LEU B C 1
ATOM 1793 O O . LEU B 1 75 ? -2.793 23.781 16.734 1 98.38 75 LEU B O 1
ATOM 1797 N N . PHE B 1 76 ? -2.236 21.953 15.617 1 98.69 76 PHE B N 1
ATOM 1798 C CA . PHE B 1 76 ? -3.447 21.891 14.805 1 98.69 76 PHE B CA 1
ATOM 1799 C C . PHE B 1 76 ? -3.77 20.453 14.43 1 98.69 76 PHE B C 1
ATOM 1801 O O . PHE B 1 76 ? -2.887 19.594 14.43 1 98.69 76 PHE B O 1
ATOM 1808 N N . SER B 1 77 ? -5.027 20.188 14.125 1 98.81 77 SER B N 1
ATOM 1809 C CA . SER B 1 77 ? -5.48 18.875 13.703 1 98.81 77 SER B CA 1
ATOM 1810 C C . SER B 1 77 ? -6.473 18.953 12.555 1 98.81 77 SER B C 1
ATOM 1812 O O . SER B 1 77 ? -7.16 19.969 12.398 1 98.81 77 SER B O 1
ATOM 1814 N N . THR B 1 78 ? -6.539 17.938 11.758 1 98.75 78 THR B N 1
ATOM 1815 C CA . THR B 1 78 ? -7.469 17.844 10.641 1 98.75 78 THR B CA 1
ATOM 1816 C C . THR B 1 78 ? -8.188 16.5 10.641 1 98.75 78 THR B C 1
ATOM 1818 O O . THR B 1 78 ? -7.699 15.523 11.219 1 98.75 78 THR B O 1
ATOM 1821 N N . GLU B 1 79 ? -9.297 16.453 10.039 1 98.69 79 GLU B N 1
ATOM 1822 C CA . GLU B 1 79 ? -10.062 15.227 9.781 1 98.69 79 GLU B CA 1
ATOM 1823 C C . GLU B 1 79 ? -10.539 15.172 8.336 1 98.69 79 GLU B C 1
ATOM 1825 O O . GLU B 1 79 ? -10.898 16.203 7.758 1 98.69 79 GLU B O 1
ATOM 1830 N N . SER B 1 80 ? -10.555 14 7.797 1 98 80 SER B N 1
ATOM 1831 C CA . SER B 1 80 ? -11.133 13.836 6.469 1 98 80 SER B CA 1
ATOM 1832 C C . SER B 1 80 ? -12.656 13.773 6.535 1 98 80 SER B C 1
ATOM 1834 O O . SER B 1 80 ? -13.219 13.188 7.453 1 98 80 SER B O 1
ATOM 1836 N N . ARG B 1 81 ? -13.289 14.375 5.586 1 97.56 81 ARG B N 1
ATOM 1837 C CA . ARG B 1 81 ? -14.742 14.352 5.484 1 97.56 81 ARG B CA 1
ATOM 1838 C C . ARG B 1 81 ? -15.195 13.508 4.297 1 97.56 81 ARG B C 1
ATOM 1840 O O . ARG B 1 81 ? -16.391 13.219 4.156 1 97.56 81 ARG B O 1
ATOM 1847 N N . SER B 1 82 ? -14.32 13.172 3.467 1 94.69 82 SER B N 1
ATOM 1848 C CA . SER B 1 82 ? -14.516 12.242 2.361 1 94.69 82 SER B CA 1
ATOM 1849 C C . SER B 1 82 ? -13.234 11.469 2.057 1 94.69 82 SER B C 1
ATOM 1851 O O . SER B 1 82 ? -12.164 11.805 2.566 1 94.69 82 SER B O 1
ATOM 1853 N N . GLY B 1 83 ? -13.367 10.445 1.247 1 92.31 83 GLY B N 1
ATOM 1854 C CA . GLY B 1 83 ? -12.203 9.625 0.944 1 92.31 83 GLY B CA 1
ATOM 1855 C C . GLY B 1 83 ? -11.812 8.703 2.08 1 92.31 83 GLY B C 1
ATOM 1856 O O . GLY B 1 83 ? -12.68 8.164 2.773 1 92.31 83 GLY B O 1
ATOM 1857 N N . ILE B 1 84 ? -10.539 8.508 2.236 1 93.19 84 ILE B N 1
ATOM 1858 C CA . ILE B 1 84 ? -10.039 7.633 3.295 1 93.19 84 ILE B CA 1
ATOM 1859 C C . ILE B 1 84 ? -10.219 8.312 4.652 1 93.19 84 ILE B C 1
ATOM 1861 O O . ILE B 1 84 ? -9.797 9.453 4.84 1 93.19 84 ILE B O 1
ATOM 1865 N N . ASP B 1 85 ? -10.875 7.613 5.512 1 95.81 85 ASP B N 1
ATOM 1866 C CA . ASP B 1 85 ? -11.055 8.133 6.859 1 95.81 85 ASP B CA 1
ATOM 1867 C C . ASP B 1 85 ? -9.711 8.336 7.555 1 95.81 85 ASP B C 1
ATOM 1869 O O . ASP B 1 85 ? -8.914 7.398 7.668 1 95.81 85 ASP B O 1
ATOM 1873 N N . ASN B 1 86 ? -9.414 9.57 7.949 1 97.31 86 ASN B N 1
ATOM 1874 C CA . ASN B 1 86 ? -8.156 9.836 8.648 1 97.31 86 ASN B CA 1
ATOM 1875 C C . ASN B 1 86 ? -8.273 11.047 9.57 1 97.31 86 ASN B C 1
ATOM 1877 O O . ASN B 1 86 ? -9.148 11.891 9.383 1 97.31 86 ASN B O 1
ATOM 1881 N N . GLN B 1 87 ? -7.473 11.078 10.578 1 98.62 87 GLN B N 1
ATOM 1882 C CA . GLN B 1 87 ? -7.203 12.18 11.492 1 98.62 87 GLN B CA 1
ATOM 1883 C C . GLN B 1 87 ? -5.707 12.43 11.625 1 98.62 87 GLN B C 1
ATOM 1885 O O . GLN B 1 87 ? -4.93 11.5 11.82 1 98.62 87 GLN B O 1
ATOM 1890 N N . ILE B 1 88 ? -5.309 13.68 11.5 1 98.56 88 ILE B N 1
ATOM 1891 C CA . ILE B 1 88 ? -3.902 14.039 11.633 1 98.56 88 ILE B CA 1
ATOM 1892 C C . ILE B 1 88 ? -3.746 15.133 12.688 1 98.56 88 ILE B C 1
ATOM 1894 O O . ILE B 1 88 ? -4.527 16.094 12.719 1 98.56 88 ILE B O 1
ATOM 1898 N N . GLU B 1 89 ? -2.84 14.984 13.539 1 98.81 89 GLU B N 1
ATOM 1899 C CA . GLU B 1 89 ? -2.473 16 14.523 1 98.81 89 GLU B CA 1
ATOM 1900 C C . GLU B 1 89 ? -1 16.391 14.391 1 98.81 89 GLU B C 1
ATOM 1902 O O . GLU B 1 89 ? -0.13 15.516 14.336 1 98.81 89 GLU B O 1
ATOM 1907 N N . CYS B 1 90 ? -0.735 17.594 14.352 1 98.81 90 CYS B N 1
ATOM 1908 C CA . CYS B 1 90 ? 0.614 18.156 14.359 1 98.81 90 CYS B CA 1
ATOM 1909 C C . CYS B 1 90 ? 0.854 19 15.602 1 98.81 90 CYS B C 1
ATOM 1911 O O . CYS B 1 90 ? 0.114 19.938 15.867 1 98.81 90 CYS B O 1
ATOM 1913 N N . ARG B 1 91 ? 1.921 18.688 16.281 1 98.81 91 ARG B N 1
ATOM 1914 C CA . ARG B 1 91 ? 2.301 19.406 17.484 1 98.81 91 ARG B CA 1
ATOM 1915 C C . ARG B 1 91 ? 3.688 20.031 17.344 1 98.81 91 ARG B C 1
ATOM 1917 O O . ARG B 1 91 ? 4.582 19.422 16.734 1 98.81 91 ARG B O 1
ATOM 1924 N N . PHE B 1 92 ? 3.801 21.141 17.969 1 98.75 92 PHE B N 1
ATOM 1925 C CA . PHE B 1 92 ? 5.055 21.891 17.953 1 98.75 92 PHE B CA 1
ATOM 1926 C C . PHE B 1 92 ? 5.531 22.172 19.375 1 98.75 92 PHE B C 1
ATOM 1928 O O . PHE B 1 92 ? 4.742 22.578 20.234 1 98.75 92 PHE B O 1
ATOM 1935 N N . ARG B 1 93 ? 6.852 21.953 19.594 1 98.19 93 ARG B N 1
ATOM 1936 C CA . ARG B 1 93 ? 7.469 22.266 20.891 1 98.19 93 ARG B CA 1
ATOM 1937 C C . ARG B 1 93 ? 8.852 22.891 20.688 1 98.19 93 ARG B C 1
ATOM 1939 O O . ARG B 1 93 ? 9.617 22.438 19.844 1 98.19 93 ARG B O 1
ATOM 1946 N N . PRO B 1 94 ? 9.07 23.844 21.469 1 97.06 94 PRO B N 1
ATOM 1947 C CA . PRO B 1 94 ? 10.414 24.422 21.375 1 97.06 94 PRO B CA 1
ATOM 1948 C C . PRO B 1 94 ? 11.477 23.547 22.031 1 97.06 94 PRO B C 1
ATOM 1950 O O . PRO B 1 94 ? 11.297 23.109 23.172 1 97.06 94 PRO B O 1
ATOM 1953 N N . LEU B 1 95 ? 12.508 23.25 21.344 1 97.62 95 LEU B N 1
ATOM 1954 C CA . LEU B 1 95 ? 13.688 22.609 21.922 1 97.62 95 LEU B CA 1
ATOM 1955 C C . LEU B 1 95 ? 14.68 23.641 22.422 1 97.62 95 LEU B C 1
ATOM 1957 O O . LEU B 1 95 ? 15.383 23.406 23.406 1 97.62 95 LEU B O 1
ATOM 1961 N N . SER B 1 96 ? 14.828 24.719 21.734 1 95.06 96 SER B N 1
ATOM 1962 C CA . SER B 1 96 ? 15.547 25.938 22.047 1 95.06 96 SER B CA 1
ATOM 1963 C C . SER B 1 96 ? 14.906 27.141 21.359 1 95.06 96 SER B C 1
ATOM 1965 O O . SER B 1 96 ? 13.852 27.031 20.75 1 95.06 96 SER B O 1
ATOM 1967 N N . ASP B 1 97 ? 15.453 28.297 21.531 1 91.12 97 ASP B N 1
ATOM 1968 C CA . ASP B 1 97 ? 14.891 29.5 20.922 1 91.12 97 ASP B CA 1
ATOM 1969 C C . ASP B 1 97 ? 14.867 29.375 19.406 1 91.12 97 ASP B C 1
ATOM 1971 O O . ASP B 1 97 ? 14 29.953 18.75 1 91.12 97 ASP B O 1
ATOM 1975 N N . GLY B 1 98 ? 15.688 28.609 18.828 1 94.69 98 GLY B N 1
ATOM 1976 C CA . GLY B 1 98 ? 15.82 28.547 17.375 1 94.69 98 GLY B CA 1
ATOM 1977 C C . GLY B 1 98 ? 15.625 27.141 16.828 1 94.69 98 GLY B C 1
ATOM 1978 O O . GLY B 1 98 ? 15.969 26.875 15.672 1 94.69 98 GLY B O 1
ATOM 1979 N N . GLU B 1 99 ? 15.055 26.312 17.625 1 98.12 99 GLU B N 1
ATOM 1980 C CA . GLU B 1 99 ? 14.852 24.938 17.188 1 98.12 99 GLU B CA 1
ATOM 1981 C C . GLU B 1 99 ? 13.5 24.406 17.672 1 98.12 99 GLU B C 1
ATOM 1983 O O . GLU B 1 99 ? 13.141 24.578 18.844 1 98.12 99 GLU B O 1
ATOM 1988 N N . THR B 1 100 ? 12.773 23.781 16.797 1 98.62 100 THR B N 1
ATOM 1989 C CA . THR B 1 100 ? 11.422 23.328 17.062 1 98.62 100 THR B CA 1
ATOM 1990 C C . THR B 1 100 ? 11.297 21.812 16.812 1 98.62 100 THR B C 1
ATOM 1992 O O . THR B 1 100 ? 11.789 21.312 15.805 1 98.62 100 THR B O 1
ATOM 1995 N N . GLU B 1 101 ? 10.711 21.156 17.719 1 98.81 101 GLU B N 1
ATOM 1996 C CA . GLU B 1 101 ? 10.297 19.781 17.516 1 98.81 101 GLU B CA 1
ATOM 1997 C C . GLU B 1 101 ? 8.93 19.719 16.844 1 98.81 101 GLU B C 1
ATOM 1999 O O . GLU B 1 101 ? 8 20.422 17.234 1 98.81 101 GLU B O 1
ATOM 2004 N N . LEU B 1 102 ? 8.812 18.938 15.844 1 98.69 102 LEU B N 1
ATOM 2005 C CA . LEU B 1 102 ? 7.57 18.656 15.133 1 98.69 102 LEU B CA 1
ATOM 2006 C C . LEU B 1 102 ? 7.117 17.219 15.375 1 98.69 102 LEU B C 1
ATOM 2008 O O . LEU B 1 102 ? 7.848 16.281 15.062 1 98.69 102 LEU B O 1
ATOM 2012 N N . GLU B 1 103 ? 5.988 17.078 15.945 1 98.81 103 GLU B N 1
ATOM 2013 C CA . GLU B 1 103 ? 5.383 15.773 16.172 1 98.81 103 GLU B CA 1
ATOM 2014 C C . GLU B 1 103 ? 4.125 15.594 15.336 1 98.81 103 GLU B C 1
ATOM 2016 O O . GLU B 1 103 ? 3.205 16.406 15.398 1 98.81 103 GLU B O 1
ATOM 2021 N N . ILE B 1 104 ? 4.062 14.516 14.57 1 98.69 104 ILE B N 1
ATOM 2022 C CA . ILE B 1 104 ? 2.936 14.227 13.695 1 98.69 104 ILE B CA 1
ATOM 2023 C C . ILE B 1 104 ? 2.301 12.898 14.086 1 98.69 104 ILE B C 1
ATOM 2025 O O . ILE B 1 104 ? 2.988 11.875 14.18 1 98.69 104 ILE B O 1
ATOM 2029 N N . ASN B 1 105 ? 1.041 12.922 14.352 1 98.62 105 ASN B N 1
ATOM 2030 C CA . ASN B 1 105 ? 0.237 11.734 14.609 1 98.62 105 ASN B CA 1
ATOM 2031 C C . ASN B 1 105 ? -0.836 11.539 13.547 1 98.62 105 ASN B C 1
ATOM 2033 O O . ASN B 1 105 ? -1.611 12.453 13.266 1 98.62 105 ASN B O 1
ATOM 2037 N N . ILE B 1 106 ? -0.894 10.352 12.969 1 98.5 106 ILE B N 1
ATOM 2038 C CA . ILE B 1 106 ? -1.865 10.031 11.93 1 98.5 106 ILE B CA 1
ATOM 2039 C C . ILE B 1 106 ? -2.66 8.789 12.336 1 98.5 106 ILE B C 1
ATOM 2041 O O . ILE B 1 106 ? -2.082 7.754 12.656 1 98.5 106 ILE B O 1
ATOM 2045 N N . ASP B 1 107 ? -3.916 8.938 12.359 1 98.19 107 ASP B N 1
ATOM 2046 C CA . ASP B 1 107 ? -4.84 7.812 12.461 1 98.19 107 ASP B CA 1
ATOM 2047 C C . ASP B 1 107 ? -5.637 7.637 11.172 1 98.19 107 ASP B C 1
ATOM 2049 O O . ASP B 1 107 ? -6.176 8.609 10.633 1 98.19 107 ASP B O 1
ATOM 2053 N N . TYR B 1 108 ? -5.719 6.465 10.648 1 97.38 108 TYR B N 1
ATOM 2054 C CA . TYR B 1 108 ? -6.484 6.242 9.43 1 97.38 108 TYR B CA 1
ATOM 2055 C C . TYR B 1 108 ? -7.129 4.859 9.43 1 97.38 108 TYR B C 1
ATOM 2057 O O . TYR B 1 108 ? -6.695 3.971 10.164 1 97.38 108 TYR B O 1
ATOM 2065 N N . ARG B 1 109 ? -8.18 4.766 8.68 1 94.94 109 ARG B N 1
ATOM 2066 C CA . ARG B 1 109 ? -8.922 3.523 8.492 1 94.94 109 ARG B CA 1
ATOM 2067 C C . ARG B 1 109 ? -9.281 3.32 7.023 1 94.94 109 ARG B C 1
ATOM 2069 O O . ARG B 1 109 ? -9.953 4.16 6.418 1 94.94 109 ARG B O 1
ATOM 2076 N N . LEU B 1 110 ? -8.789 2.189 6.496 1 92.88 110 LEU B N 1
ATOM 2077 C CA . LEU B 1 110 ? -9.172 1.86 5.129 1 92.88 110 LEU B CA 1
ATOM 2078 C C . LEU B 1 110 ? -10.523 1.164 5.094 1 92.88 110 LEU B C 1
ATOM 2080 O O . LEU B 1 110 ? -10.867 0.415 6.012 1 92.88 110 LEU B O 1
ATOM 2084 N N . PRO B 1 111 ? -11.242 1.339 4.031 1 90.06 111 PRO B N 1
ATOM 2085 C CA . PRO B 1 111 ? -12.547 0.686 3.926 1 90.06 111 PRO B CA 1
ATOM 2086 C C . PRO B 1 111 ? -12.438 -0.825 3.73 1 90.06 111 PRO B C 1
ATOM 2088 O O . PRO B 1 111 ? -11.375 -1.328 3.361 1 90.06 111 PRO B O 1
ATOM 2091 N N . GLY B 1 112 ? -13.594 -1.556 4.125 1 88.31 112 GLY B N 1
ATOM 2092 C CA . GLY B 1 112 ? -13.594 -2.99 3.887 1 88.31 112 GLY B CA 1
ATOM 2093 C C . GLY B 1 112 ? -13.609 -3.809 5.164 1 88.31 112 GLY B C 1
ATOM 2094 O O . GLY B 1 112 ? -13.203 -4.973 5.164 1 88.31 112 GLY B O 1
ATOM 2095 N N . GLY B 1 113 ? -14.031 -3.229 6.234 1 87.94 113 GLY B N 1
ATOM 2096 C CA . GLY B 1 113 ? -14.156 -3.947 7.492 1 87.94 113 GLY B CA 1
ATOM 2097 C C . GLY B 1 113 ? -12.844 -4.535 7.98 1 87.94 113 GLY B C 1
ATOM 2098 O O . GLY B 1 113 ? -11.836 -3.836 8.039 1 87.94 113 GLY B O 1
ATOM 2099 N N . LEU B 1 114 ? -12.812 -5.781 8.328 1 85.69 114 LEU B N 1
ATOM 2100 C CA . LEU B 1 114 ? -11.633 -6.453 8.859 1 85.69 114 LEU B CA 1
ATOM 2101 C C . LEU B 1 114 ? -10.523 -6.508 7.812 1 85.69 114 LEU B C 1
ATOM 2103 O O . LEU B 1 114 ? -9.352 -6.34 8.141 1 85.69 114 LEU B O 1
ATOM 2107 N N . ALA B 1 115 ? -10.82 -6.723 6.57 1 86.5 115 ALA B N 1
ATOM 2108 C CA . ALA B 1 115 ? -9.844 -6.754 5.488 1 86.5 115 ALA B CA 1
ATOM 2109 C C . ALA B 1 115 ? -9.172 -5.391 5.312 1 86.5 115 ALA B C 1
ATOM 2111 O O . ALA B 1 115 ? -7.957 -5.309 5.133 1 86.5 115 ALA B O 1
ATOM 2112 N N . GLY B 1 116 ? -10.078 -4.383 5.402 1 89.19 116 GLY B N 1
ATOM 2113 C CA . GLY B 1 116 ? -9.531 -3.037 5.324 1 89.19 116 GLY B CA 1
ATOM 2114 C C . GLY B 1 116 ? -8.57 -2.717 6.453 1 89.19 116 GLY B C 1
ATOM 2115 O O . GLY B 1 116 ? -7.547 -2.066 6.238 1 89.19 116 GLY B O 1
ATOM 2116 N N . ARG B 1 117 ? -8.914 -3.135 7.637 1 91.25 117 ARG B N 1
ATOM 2117 C CA . ARG B 1 117 ? -8.062 -2.916 8.805 1 91.25 117 ARG B CA 1
ATOM 2118 C C . ARG B 1 117 ? -6.723 -3.617 8.641 1 91.25 117 ARG B C 1
ATOM 2120 O O . ARG B 1 117 ? -5.672 -3.037 8.938 1 91.25 117 ARG B O 1
ATOM 2127 N N . ALA B 1 118 ? -6.684 -4.828 8.172 1 89.94 118 ALA B N 1
ATOM 2128 C CA . ALA B 1 118 ? -5.449 -5.574 7.953 1 89.94 118 ALA B CA 1
ATOM 2129 C C . ALA B 1 118 ? -4.598 -4.914 6.871 1 89.94 118 ALA B C 1
ATOM 2131 O O . ALA B 1 118 ? -3.381 -4.777 7.027 1 89.94 118 ALA B O 1
ATOM 2132 N N . LEU B 1 119 ? -5.266 -4.488 5.809 1 90.12 119 LEU B N 1
ATOM 2133 C CA . LEU B 1 119 ? -4.562 -3.812 4.723 1 90.12 119 LEU B CA 1
ATOM 2134 C C . LEU B 1 119 ? -3.943 -2.506 5.207 1 90.12 119 LEU B C 1
ATOM 2136 O O . LEU B 1 119 ? -2.838 -2.146 4.793 1 90.12 119 LEU B O 1
ATOM 2140 N N . GLY B 1 120 ? -4.754 -1.779 6.016 1 92.69 120 GLY B N 1
ATOM 2141 C CA . GLY B 1 120 ? -4.223 -0.559 6.602 1 92.69 120 GLY B CA 1
ATOM 2142 C C . GLY B 1 120 ? -2.916 -0.773 7.34 1 92.69 120 GLY B C 1
ATOM 2143 O O . GLY B 1 120 ? -1.969 -0.001 7.176 1 92.69 120 GLY B O 1
ATOM 2144 N N . LYS B 1 121 ? -2.811 -1.839 8.094 1 92.44 121 LYS B N 1
ATOM 2145 C CA . LYS B 1 121 ? -1.601 -2.17 8.844 1 92.44 121 LYS B CA 1
ATOM 2146 C C . LYS B 1 121 ? -0.462 -2.553 7.902 1 92.44 121 LYS B C 1
ATOM 2148 O O . LYS B 1 121 ? 0.696 -2.207 8.148 1 92.44 121 LYS B O 1
ATOM 2153 N N . VAL B 1 122 ? -0.773 -3.225 6.848 1 88.12 122 VAL B N 1
ATOM 2154 C CA . VAL B 1 122 ? 0.225 -3.717 5.902 1 88.12 122 VAL B CA 1
ATOM 2155 C C . VAL B 1 122 ? 0.873 -2.541 5.176 1 88.12 122 VAL B C 1
ATOM 2157 O O . VAL B 1 122 ? 2.068 -2.57 4.875 1 88.12 122 VAL B O 1
ATOM 2160 N N . ILE B 1 123 ? 0.094 -1.518 4.965 1 89.88 123 ILE B N 1
ATOM 2161 C CA . ILE B 1 123 ? 0.629 -0.434 4.148 1 89.88 123 ILE B CA 1
ATOM 2162 C C . ILE B 1 123 ? 1.25 0.632 5.051 1 89.88 123 ILE B C 1
ATOM 2164 O O . ILE B 1 123 ? 1.895 1.564 4.566 1 89.88 123 ILE B O 1
ATOM 2168 N N . SER B 1 124 ? 1.089 0.558 6.301 1 92.81 124 SER B N 1
ATOM 2169 C CA . SER B 1 124 ? 1.503 1.561 7.277 1 92.81 124 SER B CA 1
ATOM 2170 C C . SER B 1 124 ? 2.99 1.874 7.148 1 92.81 124 SER B C 1
ATOM 2172 O O . SER B 1 124 ? 3.391 3.039 7.195 1 92.81 124 SER B O 1
ATOM 2174 N N . PRO B 1 125 ? 3.891 0.862 6.887 1 90.19 125 PRO B N 1
ATOM 2175 C CA . PRO B 1 125 ? 5.309 1.2 6.754 1 90.19 125 PRO B CA 1
ATOM 2176 C C . PRO B 1 125 ? 5.602 2.072 5.535 1 90.19 125 PRO B C 1
ATOM 2178 O O . PRO B 1 125 ? 6.508 2.906 5.57 1 90.19 125 PRO B O 1
ATOM 2181 N N . PHE B 1 126 ? 4.848 1.872 4.582 1 87.25 126 PHE B N 1
ATOM 2182 C CA . PHE B 1 126 ? 5.035 2.666 3.371 1 87.25 126 PHE B CA 1
ATOM 2183 C C . PHE B 1 126 ? 4.535 4.09 3.574 1 87.25 126 PHE B C 1
ATOM 2185 O O . PHE B 1 126 ? 5.141 5.043 3.078 1 87.25 126 PHE B O 1
ATOM 2192 N N . ILE B 1 127 ? 3.469 4.238 4.266 1 92.25 127 ILE B N 1
ATOM 2193 C CA . ILE B 1 127 ? 2.979 5.566 4.621 1 92.25 127 ILE B CA 1
ATOM 2194 C C . ILE B 1 127 ? 3.996 6.27 5.516 1 92.25 127 ILE B C 1
ATOM 2196 O O . ILE B 1 127 ? 4.297 7.449 5.316 1 92.25 127 ILE B O 1
ATOM 2200 N N . SER B 1 128 ? 4.543 5.496 6.422 1 95.25 128 SER B N 1
ATOM 2201 C CA . SER B 1 128 ? 5.559 6.039 7.316 1 95.25 128 SER B CA 1
ATOM 2202 C C . SER B 1 128 ? 6.773 6.535 6.539 1 95.25 128 SER B C 1
ATOM 2204 O O . SER B 1 128 ? 7.316 7.602 6.84 1 95.25 128 SER B O 1
ATOM 2206 N N . LEU B 1 129 ? 7.176 5.789 5.574 1 93 129 LEU B N 1
ATOM 2207 C CA . LEU B 1 129 ? 8.305 6.184 4.734 1 93 129 LEU B CA 1
ATOM 2208 C C . LEU B 1 129 ? 7.984 7.453 3.955 1 93 129 LEU B C 1
ATOM 2210 O O . LEU B 1 129 ? 8.828 8.352 3.846 1 93 129 LEU B O 1
ATOM 2214 N N . ALA B 1 130 ? 6.781 7.531 3.43 1 92.69 130 ALA B N 1
ATOM 2215 C CA . ALA B 1 130 ? 6.348 8.719 2.699 1 92.69 130 ALA B CA 1
ATOM 2216 C C . ALA B 1 130 ? 6.34 9.953 3.604 1 92.69 130 ALA B C 1
ATOM 2218 O O . ALA B 1 130 ? 6.75 11.039 3.186 1 92.69 130 ALA B O 1
ATOM 2219 N N . ILE B 1 131 ? 5.891 9.781 4.824 1 96.69 131 ILE B N 1
ATOM 2220 C CA . ILE B 1 131 ? 5.875 10.867 5.801 1 96.69 131 ILE B CA 1
ATOM 2221 C C . ILE B 1 131 ? 7.305 11.305 6.109 1 96.69 131 ILE B C 1
ATOM 2223 O O . ILE B 1 131 ? 7.59 12.508 6.18 1 96.69 131 ILE B O 1
ATOM 2227 N N . THR B 1 132 ? 8.18 10.359 6.27 1 97.25 132 THR B N 1
ATOM 2228 C CA . THR B 1 132 ? 9.578 10.656 6.559 1 97.25 132 THR B CA 1
ATOM 2229 C C . THR B 1 132 ? 10.203 11.469 5.43 1 97.25 132 THR B C 1
ATOM 2231 O O . THR B 1 132 ? 10.875 12.477 5.68 1 97.25 132 THR B O 1
ATOM 2234 N N . HIS B 1 133 ? 9.93 11.078 4.25 1 96.44 133 HIS B N 1
ATOM 2235 C CA . HIS B 1 133 ? 10.445 11.797 3.096 1 96.44 133 HIS B CA 1
ATOM 2236 C C . HIS B 1 133 ? 9.867 13.203 3.012 1 96.44 133 HIS B C 1
ATOM 2238 O O . HIS B 1 133 ? 10.586 14.164 2.766 1 96.44 133 HIS B O 1
ATOM 2244 N N . SER B 1 134 ? 8.578 13.297 3.168 1 97.25 134 SER B N 1
ATOM 2245 C CA . SER B 1 134 ? 7.91 14.594 3.15 1 97.25 134 SER B CA 1
ATOM 2246 C C . SER B 1 134 ? 8.469 15.523 4.223 1 97.25 134 SER B C 1
ATOM 2248 O O . SER B 1 134 ? 8.695 16.703 3.967 1 97.25 134 SER B O 1
ATOM 2250 N N . ASP B 1 135 ? 8.711 14.953 5.395 1 98.12 135 ASP B N 1
ATOM 2251 C CA . ASP B 1 135 ? 9.234 15.711 6.52 1 98.12 135 ASP B CA 1
ATOM 2252 C C . ASP B 1 135 ? 10.641 16.234 6.223 1 98.12 135 ASP B C 1
ATOM 2254 O O . ASP B 1 135 ? 10.992 17.344 6.613 1 98.12 135 ASP B O 1
ATOM 2258 N N . GLU B 1 136 ? 11.461 15.406 5.617 1 98 136 GLU B N 1
ATOM 2259 C CA . GLU B 1 136 ? 12.805 15.836 5.234 1 98 136 GLU B CA 1
ATOM 2260 C C . GLU B 1 136 ? 12.75 17.062 4.316 1 98 136 GLU B C 1
ATOM 2262 O O . GLU B 1 136 ? 13.5 18.016 4.512 1 98 136 G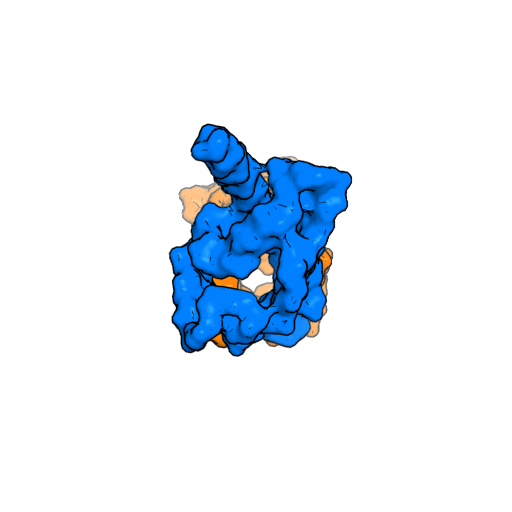LU B O 1
ATOM 2267 N N . LYS B 1 137 ? 11.906 16.969 3.387 1 98.31 137 LYS B N 1
ATOM 2268 C CA . LYS B 1 137 ? 11.727 18.094 2.479 1 98.31 137 LYS B CA 1
ATOM 2269 C C . LYS B 1 137 ? 11.203 19.312 3.223 1 98.31 137 LYS B C 1
ATOM 2271 O O . LYS B 1 137 ? 11.68 20.438 3 1 98.31 137 LYS B O 1
ATOM 2276 N N . LEU B 1 138 ? 10.234 19.141 4.039 1 98.62 138 LEU B N 1
ATOM 2277 C CA . LEU B 1 138 ? 9.648 20.219 4.836 1 98.62 138 LEU B CA 1
ATOM 2278 C C . LEU B 1 138 ? 10.711 20.922 5.664 1 98.62 138 LEU B C 1
ATOM 2280 O O . LEU B 1 138 ? 10.781 22.156 5.676 1 98.62 138 LEU B O 1
ATOM 2284 N N . ARG B 1 139 ? 11.492 20.156 6.297 1 98.44 139 ARG B N 1
ATOM 2285 C CA . ARG B 1 139 ? 12.516 20.734 7.168 1 98.44 139 ARG B CA 1
ATOM 2286 C C . ARG B 1 139 ? 13.508 21.578 6.371 1 98.44 139 ARG B C 1
ATOM 2288 O O . ARG B 1 139 ? 13.906 22.656 6.809 1 98.44 139 ARG B O 1
ATOM 2295 N N . LYS B 1 140 ? 13.898 21.109 5.262 1 98.38 140 LYS B N 1
ATOM 2296 C CA . LYS B 1 140 ? 14.789 21.875 4.406 1 98.38 140 LYS B CA 1
ATOM 2297 C C . LYS B 1 140 ? 14.148 23.203 3.998 1 98.38 140 LYS B C 1
ATOM 2299 O O . LYS B 1 140 ? 14.805 24.25 4.047 1 98.38 140 LYS B O 1
ATOM 2304 N N . ILE B 1 141 ? 12.953 23.156 3.625 1 98.56 141 ILE B N 1
ATOM 2305 C CA . ILE B 1 141 ? 12.227 24.344 3.207 1 98.56 141 ILE B CA 1
ATOM 2306 C C . ILE B 1 141 ? 12.156 25.344 4.367 1 98.56 141 ILE B C 1
ATOM 2308 O O . ILE B 1 141 ? 12.414 26.531 4.191 1 98.56 141 ILE B O 1
ATOM 2312 N N . LEU B 1 142 ? 11.805 24.859 5.484 1 98.5 142 LEU B N 1
ATOM 2313 C CA . LEU B 1 142 ? 11.688 25.703 6.672 1 98.5 142 LEU B CA 1
ATOM 2314 C C . LEU B 1 142 ? 13.008 26.406 6.973 1 98.5 142 LEU B C 1
ATOM 2316 O O . LEU B 1 142 ? 13.039 27.625 7.156 1 98.5 142 LEU B O 1
ATOM 2320 N N . GLU B 1 143 ? 14.055 25.656 7.02 1 98.38 143 GLU B N 1
ATOM 2321 C CA . GLU B 1 143 ? 15.352 26.188 7.438 1 98.38 143 GLU B CA 1
ATOM 2322 C C . GLU B 1 143 ? 15.914 27.141 6.398 1 98.38 143 GLU B C 1
ATOM 2324 O O . GLU B 1 143 ? 16.453 28.203 6.75 1 98.38 143 GLU B O 1
ATOM 2329 N N . GLU B 1 144 ? 15.781 26.812 5.199 1 97.81 144 GLU B N 1
ATOM 2330 C CA . GLU B 1 144 ? 16.234 27.703 4.137 1 97.81 144 GLU B CA 1
ATOM 2331 C C . GLU B 1 144 ? 15.391 28.984 4.105 1 97.81 144 GLU B C 1
ATOM 2333 O O . GLU B 1 144 ? 15.922 30.078 3.918 1 97.81 144 GLU B O 1
ATOM 2338 N N . GLY B 1 145 ? 14.078 28.75 4.191 1 97.31 145 GLY B N 1
ATOM 2339 C CA . GLY B 1 145 ? 13.195 29.906 4.215 1 97.31 145 GLY B CA 1
ATOM 2340 C C . GLY B 1 145 ? 13.477 30.844 5.367 1 97.31 145 GLY B C 1
ATOM 2341 O O . GLY B 1 145 ? 13.469 32.062 5.191 1 97.31 145 GLY B O 1
ATOM 2342 N N . HIS B 1 146 ? 13.711 30.328 6.457 1 96.44 146 HIS B N 1
ATOM 2343 C CA . HIS B 1 146 ? 14 31.141 7.633 1 96.44 146 HIS B CA 1
ATOM 2344 C C . HIS B 1 146 ? 15.336 31.875 7.484 1 96.44 146 HIS B C 1
ATOM 2346 O O . HIS B 1 146 ? 15.453 33.031 7.879 1 96.44 146 HIS B O 1
ATOM 2352 N N . ARG B 1 147 ? 16.344 31.219 7.016 1 93.75 147 ARG B N 1
ATOM 2353 C CA . ARG B 1 147 ? 17.641 31.844 6.773 1 93.75 147 ARG B CA 1
ATOM 2354 C C . ARG B 1 147 ? 17.5 33.062 5.852 1 93.75 147 ARG B C 1
ATOM 2356 O O . ARG B 1 147 ? 18.141 34.094 6.07 1 93.75 147 ARG B O 1
ATOM 2363 N N . GLN B 1 148 ? 16.719 32.938 4.891 1 92.38 148 GLN B N 1
ATOM 2364 C CA . GLN B 1 148 ? 16.5 34 3.93 1 92.38 148 GLN B CA 1
ATOM 2365 C C . GLN B 1 148 ? 15.773 35.188 4.57 1 92.38 148 GLN B C 1
ATOM 2367 O O . GLN B 1 148 ? 16.031 36.344 4.234 1 92.38 148 GLN B O 1
ATOM 2372 N N . GLU B 1 149 ? 14.852 34.875 5.449 1 89.69 149 GLU B N 1
ATOM 2373 C CA . GLU B 1 149 ? 14.094 35.906 6.137 1 89.69 149 GLU B CA 1
ATOM 2374 C C . GLU B 1 149 ? 14.984 36.719 7.082 1 89.69 149 GLU B C 1
ATOM 2376 O O . GLU B 1 149 ? 14.852 37.938 7.191 1 89.69 149 GLU B O 1
ATOM 2381 N N . ILE B 1 150 ? 15.906 36.094 7.742 1 88.31 150 ILE B N 1
ATOM 2382 C CA . ILE B 1 150 ? 16.812 36.781 8.664 1 88.31 150 ILE B CA 1
ATOM 2383 C C . ILE B 1 150 ? 17.844 37.594 7.875 1 88.31 150 ILE B C 1
ATOM 2385 O O . ILE B 1 150 ? 18.172 38.719 8.266 1 88.31 150 ILE B O 1
ATOM 2389 N N . ALA B 1 151 ? 18.25 37.062 6.801 1 87.69 151 ALA B N 1
ATOM 2390 C CA . ALA B 1 151 ? 19.25 37.719 5.988 1 87.69 151 ALA B CA 1
ATOM 2391 C C . ALA B 1 151 ? 18.672 38.969 5.328 1 87.69 151 ALA B C 1
ATOM 2393 O O . ALA B 1 151 ? 19.406 39.938 5.039 1 87.69 151 ALA B O 1
ATOM 2394 N N . SER B 1 152 ? 17.484 38.844 5.023 1 83.75 152 SER B N 1
ATOM 2395 C CA . SER B 1 152 ? 16.828 39.969 4.355 1 83.75 152 SER B CA 1
ATOM 2396 C C . SER B 1 152 ? 16.438 41.062 5.352 1 83.75 152 SER B C 1
ATOM 2398 O O . SER B 1 152 ? 16.047 42.156 4.961 1 83.75 152 SER B O 1
ATOM 2400 N N . ARG B 1 153 ? 16.578 40.906 6.637 1 74.44 153 ARG B N 1
ATOM 2401 C CA . ARG B 1 153 ? 16.281 41.906 7.656 1 74.44 153 ARG B CA 1
ATOM 2402 C C . ARG B 1 153 ? 17.531 42.688 8.047 1 74.44 153 ARG B C 1
ATOM 2404 O O . ARG B 1 153 ? 18.641 42.125 8.008 1 74.44 153 ARG B O 1
#

Sequence (306 aa):
MTHIHHVSSAKVPMAYAFDYVSDAHNLTDWMFGIEHVRFVNDVPRGLGAKYDIAINLGATLRSTIEVTGWDPDTLFSTESRSGIDNQIECRFRPLSDGETELEINIDYRLPGGLAGRALGKVISPFISLAITHSDEKLRKILEEGHRQEIASRMTHIHHVSSAKVPMAYAFDYVSDAHNLTDWMFGIEHVRFVNDVPRGLGAKYDIAINLGATLRSTIEVTGWDPDTLFSTESRSGIDNQIECRFRPLSDGETELEINIDYRLPGGLAGRALGKVISPFISLAITHSDEKLRKILEEGHRQEIASR

Radius of gyration: 24.89 Å; Cα contacts (8 Å, |Δi|>4): 641; chains: 2; bounding box: 37×83×48 Å

Foldseek 3Di:
DDKDKDKDKAQAALLLLQVQVQQVCCCCVQAAQWDDKAWDDPDRGDAFTKIKIWGDDPDIFIWIKGWHDDDRSAKTKIFTPDTWGKIKIWGWDDPDRRMIMIMMMMDTFADDPPVRRVVCVVCRVVVNVSVVRSVVSSNVCSRVVRVVVVVVD/DDKDKDKDKAQAALLLLQVQVQQVCCCCVQAAQWDDKAWDDPDRGDAFTKIKIWGDDVDIFIWIKGWHDDDRSAKTKIFTPDTWGKIKIWGWDDPDRRMIMIMMMMDTFADDPPVRRVVCVVCRVVVNVSVVRSVVSSNVCSRVVVVVVVVVD

InterPro domains:
  IPR019587 Polyketide cyclase/dehydrase [PF10604] (1-142)
  IPR023393 START-like domain superfamily [G3DSA:3.30.530.20] (3-149)

Organism: Mycobacteroides abscessus (strain ATCC 19977 / DSM 44196 / CCUG 20993 / CIP 104536 / JCM 13569 / NCTC 13031 / TMC 1543 / L948) (NCBI:txid561007)

Nearest PDB structures (foldseek):
  4xrt-assembly1_A  TM=7.730E-01  e=6.586E-07  Streptomyces steffisburgensis
  4xrt-assembly2_B  TM=7.717E-01  e=1.049E-06  Streptomyces steffisburgensis
  3pu2-assembly4_D  TM=7.159E-01  e=3.243E-05  Cereibacter sphaeroides 2.4.1
  3pu2-assembly3_C  TM=6.970E-01  e=1.038E-04  Cereibacter sphaeroides 2.4.1
  3pu2-assembly7_G  TM=6.919E-01  e=2.956E-04  Cereibacter sphaeroides 2.4.1

Solvent-accessible surface area (backbone atoms only — not comparable to full-atom values): 15469 Å² total; per-residue (Å²): 118,44,77,47,78,50,75,50,69,36,73,37,35,38,58,61,52,34,57,54,70,68,34,66,91,46,42,55,78,30,41,74,45,38,70,47,71,43,72,75,56,95,37,91,67,57,66,65,15,30,30,36,40,35,32,52,59,91,31,67,46,55,32,36,37,32,28,76,37,66,40,90,50,37,36,40,25,37,34,43,79,36,58,66,45,35,39,40,38,42,37,44,43,69,77,48,84,48,22,18,34,41,37,41,39,38,38,34,44,44,47,50,63,72,57,11,50,29,50,41,47,44,44,42,64,57,51,49,50,46,50,52,53,19,47,54,46,39,39,51,49,52,37,53,52,48,53,51,56,57,66,73,99,117,43,77,47,80,48,75,51,72,36,72,36,35,38,60,59,51,35,57,53,71,69,34,63,90,47,44,55,78,32,40,74,44,38,71,48,72,44,73,73,57,94,38,91,64,57,65,66,15,29,30,36,38,34,32,52,58,91,30,68,46,56,32,36,37,32,28,76,35,66,39,91,52,36,35,39,26,35,34,43,77,36,60,66,45,34,38,40,38,42,38,44,42,68,78,48,84,48,22,17,33,42,37,40,40,38,37,35,43,43,46,50,64,72,56,12,49,28,49,39,47,44,44,42,65,58,52,50,50,46,49,52,53,19,47,54,47,38,37,51,50,51,37,54,52,50,52,51,54,57,66,72,99

Secondary structure (DSSP, 8-state):
-EEEEEEEEESS-HHHHHHHHH-GGGHHHHSTTEEEEEE-SS--SSTT-EEEEEEESSSEEEEEEEEEEEETTTEEEEEESSSSEEEEEEEEEEEETTEEEEEEEEEEE-SSHHHHHHHHHHHHHHHHHHHHHHHHHHHHHHHHHHHHHHHT-/-EEEEEEEEESS-HHHHHHHHH-GGGHHHHSTTEEEEEE-SS--SSTT-EEEEEEESSSEEEEEEEEEEEETTTEEEEEESSSSEEEEEEEEEEEETTEEEEEEEEEEE-SSHHHHHHHHHHHHHHHHHHHHHHHHHHHHHHHHHHHHHHHT-

pLDDT: mean 95.17, std 4.4, range [74.38, 98.88]